Protein AF-M5DYN2-F1 (afdb_monomer)

Solvent-accessible surface area (backbone atoms only — not comparable to full-atom values): 17674 Å² total; per-residue (Å²): 133,89,78,70,95,69,65,71,37,70,34,70,38,100,64,75,54,62,40,84,68,48,77,51,70,74,43,76,45,66,40,45,36,45,51,97,93,40,83,45,79,26,57,28,39,35,32,42,32,26,38,40,56,31,62,42,50,43,80,64,63,70,53,49,51,52,52,54,49,48,51,51,45,46,46,70,68,71,65,68,34,43,58,32,58,46,22,36,54,52,6,47,48,47,13,64,68,65,72,33,68,34,9,36,19,40,38,42,29,57,37,78,43,84,42,67,37,89,65,75,63,46,77,43,61,41,80,30,34,38,33,14,33,11,28,18,29,89,69,43,71,34,42,27,41,29,32,38,46,59,24,30,34,18,39,47,67,53,20,48,55,47,43,54,54,49,50,60,54,40,46,75,74,68,50,51,70,73,57,50,54,60,50,52,74,76,45,66,53,66,51,66,58,29,54,27,43,34,35,44,36,41,25,59,97,65,92,75,59,65,69,59,51,48,50,38,49,30,70,23,36,18,19,62,67,74,80,71,74,54,75,66,25,48,52,50,40,55,50,44,14,47,72,36,46,32,50,54,57,50,26,39,52,37,36,51,55,47,44,56,65,75,45,69,84,63,50,50,82,22,35,41,36,34,37,25,39,35,52,42,78,91,52,99,55,72,47,77,32,73,50,58,20,30,44,37,61,53,53,50,51,53,54,48,62,75,73,42,81,79,53,98,80,72,70,82,74,82,83,46,51,43,75,66,57,62,39,26,67,65,48,67,135

Secondary structure (DSSP, 8-state):
----S--GGGSPPSS---EEEEEEEEEEEEEEEEETTEEEEEEEEEEEEEEE-TT-S---HHHHHHHHHHHHHHHHTT--B-HHHHHHHHHHHHHHHHT-S-EEEEEEEEEEEEEE-TTT--EEEEEEEEEEEEEE-SS-EEEEEEEEEEEEEE-HHHHHHHHHHHHHHHHHTT--HHHHHHHHTTSPPP--EEEEEEEEEEE-SS---HHHHHHHHHHHSSEE--SS--HHHHHHHHHHHHHS---HHHHHHHHHHHHHHHTTT--TTSEEEEEEEEE-TTSSSEEEEEEEEEHHHHHHHHHHHHHS---TT----TTPPPHHHHHHTTS--

Foldseek 3Di:
DDPDPDDLQQAQDPFQDKDQWDFDWFDWDWAWAQAPNDTDTWTKTKTKTFIGGSRTNHFDHVLNVVLVVVRVVNRVVPPHYHPQVVQQVSFVSSCVSRVGQKMKMKMKTWDKDWDAQPFPRDIAIDTWIWIKIKMAGPLGIWIKTKIKDKAKAFAPVQQVVQLVVVVVVVVVVVDDPVNSCVVCVVDQGDTDMFMKMKMKMKIDPDDDHHVLRVVQLQVLHQHGDGPDDDPRSVVVRRRSSSVRHDDQVSSQVSSLVSCCVVPVVFDQLMWIKMKMWTPGPVDPDIDIDMDIAGNVVVVVVVVCVVVDPQDPPDDPPPPGQDPQNSRQVSHGD

Radius of gyration: 24.53 Å; Cα contacts (8 Å, |Δi|>4): 647; chains: 1; bounding box: 66×47×74 Å

InterPro domains:
  IPR003801 GTP cyclohydrolase FolE2/MptA [PF02649] (7-289)
  IPR003801 GTP cyclohydrolase FolE2/MptA [PTHR36445] (6-300)
  IPR022840 GTP cyclohydrolase MptA [MF_01527_A] (4-293)
  IPR022840 GTP cyclohydrolase MptA [TIGR00294] (7-303)

Mean predicted aligned error: 6.54 Å

pLDDT: mean 89.53, std 10.86, range [41.06, 98.75]

Structure (mmCIF, N/CA/C/O backbone):
data_AF-M5DYN2-F1
#
_entry.id   AF-M5DYN2-F1
#
loop_
_atom_site.group_PDB
_atom_site.id
_atom_site.type_symbol
_atom_site.label_atom_id
_atom_site.label_alt_id
_atom_site.label_comp_id
_atom_site.label_asym_id
_atom_site.label_entity_id
_atom_site.label_seq_id
_atom_site.pdbx_PDB_ins_code
_atom_site.Cartn_x
_atom_site.Cartn_y
_atom_site.Cartn_z
_atom_site.occupancy
_atom_site.B_iso_or_equiv
_atom_site.auth_seq_id
_atom_site.auth_comp_id
_atom_site.auth_asym_id
_atom_site.auth_atom_id
_atom_site.pdbx_PDB_model_num
ATOM 1 N N . MET A 1 1 ? 26.998 -20.842 -32.663 1.00 41.06 1 MET A N 1
ATOM 2 C CA . MET A 1 1 ? 26.706 -19.395 -32.644 1.00 41.06 1 MET A CA 1
ATOM 3 C C . MET A 1 1 ? 25.696 -19.176 -33.755 1.00 41.06 1 MET A C 1
ATOM 5 O O . MET A 1 1 ? 26.086 -19.018 -34.903 1.00 41.06 1 MET A O 1
ATOM 9 N N . ASP A 1 2 ? 24.411 -19.318 -33.434 1.00 47.28 2 ASP A N 1
ATOM 10 C CA . ASP A 1 2 ? 23.331 -19.278 -34.426 1.00 47.28 2 ASP A CA 1
ATOM 11 C C . ASP A 1 2 ? 22.931 -17.824 -34.683 1.00 47.28 2 ASP A C 1
ATOM 13 O O . ASP A 1 2 ? 22.004 -17.289 -34.079 1.00 47.28 2 ASP A O 1
ATOM 17 N N . GLN A 1 3 ? 23.671 -17.146 -35.561 1.00 51.66 3 GLN A N 1
ATOM 18 C CA . GLN A 1 3 ? 23.216 -15.876 -36.121 1.00 51.66 3 GLN A CA 1
ATOM 19 C C . GLN A 1 3 ? 22.202 -16.169 -37.227 1.00 51.66 3 GLN A C 1
ATOM 21 O O . GLN A 1 3 ? 22.548 -16.429 -38.381 1.00 51.66 3 GLN A O 1
ATOM 26 N N . PHE A 1 4 ? 20.924 -16.143 -36.862 1.00 63.62 4 PHE A N 1
ATOM 27 C CA . PHE A 1 4 ? 19.839 -16.191 -37.830 1.00 63.62 4 PHE A CA 1
ATOM 28 C C . PHE A 1 4 ? 19.872 -14.927 -38.703 1.00 63.62 4 PHE A C 1
ATOM 30 O O . PHE A 1 4 ? 19.936 -13.810 -38.199 1.00 63.62 4 PHE A O 1
ATOM 37 N N . LYS A 1 5 ? 19.813 -15.098 -40.030 1.00 68.25 5 LYS A N 1
ATOM 38 C CA . LYS A 1 5 ? 19.910 -13.998 -41.014 1.00 68.25 5 LYS A CA 1
ATOM 39 C C . LYS A 1 5 ? 18.734 -13.011 -40.984 1.00 68.25 5 LYS A C 1
ATOM 41 O O . LYS A 1 5 ? 18.820 -11.960 -41.611 1.00 68.25 5 LYS A O 1
ATOM 46 N N . ARG A 1 6 ? 17.625 -13.361 -40.327 1.00 77.56 6 ARG A N 1
ATOM 47 C CA . ARG A 1 6 ? 16.362 -12.618 -40.371 1.00 77.56 6 ARG A CA 1
ATOM 48 C C . ARG A 1 6 ? 15.895 -12.285 -38.959 1.00 77.56 6 ARG A C 1
ATOM 50 O O . ARG A 1 6 ? 15.571 -13.186 -38.192 1.00 77.56 6 ARG A O 1
ATOM 57 N N . ASP A 1 7 ? 15.823 -10.994 -38.656 1.00 78.56 7 ASP A N 1
ATOM 58 C CA . ASP A 1 7 ? 15.277 -10.474 -37.403 1.00 78.56 7 ASP A CA 1
ATOM 59 C C . ASP A 1 7 ? 13.829 -10.029 -37.635 1.00 78.56 7 ASP A C 1
ATOM 61 O O . ASP A 1 7 ? 13.559 -8.891 -38.015 1.00 78.56 7 ASP A O 1
ATOM 65 N N . VAL A 1 8 ? 12.893 -10.962 -37.442 1.00 82.31 8 VAL A N 1
ATOM 66 C CA . VAL A 1 8 ? 11.452 -10.735 -37.667 1.00 82.31 8 VAL A CA 1
ATOM 67 C C . VAL A 1 8 ? 10.913 -9.595 -36.795 1.00 82.31 8 VAL A C 1
ATOM 69 O O . VAL A 1 8 ? 9.908 -8.981 -37.137 1.00 82.31 8 VAL A O 1
ATOM 72 N N . GLN A 1 9 ? 11.576 -9.286 -35.680 1.00 80.75 9 GLN A N 1
ATOM 73 C CA . GLN A 1 9 ? 11.133 -8.268 -34.728 1.00 80.75 9 GLN A CA 1
ATOM 74 C C . GLN A 1 9 ? 11.388 -6.844 -35.248 1.00 80.75 9 GLN A C 1
ATOM 76 O O . GLN A 1 9 ? 10.653 -5.925 -34.894 1.00 80.75 9 GLN A O 1
ATOM 81 N N . LYS A 1 10 ? 12.374 -6.680 -36.142 1.00 78.31 10 LYS A N 1
ATOM 82 C CA . LYS A 1 10 ? 12.691 -5.411 -36.824 1.00 78.31 10 LYS A CA 1
ATOM 83 C C . LYS A 1 10 ? 11.924 -5.188 -38.121 1.00 78.31 10 LYS A C 1
ATOM 85 O O . LYS A 1 10 ? 12.101 -4.152 -38.751 1.00 78.31 10 LYS A O 1
ATOM 90 N N . GLU A 1 11 ? 11.142 -6.164 -38.563 1.00 84.00 11 GLU A N 1
ATOM 91 C CA . GLU A 1 11 ? 10.298 -5.975 -39.739 1.00 84.00 11 GLU A CA 1
ATOM 92 C C . GLU A 1 11 ? 9.181 -4.980 -39.443 1.00 84.00 11 GLU A C 1
ATOM 94 O O . GLU A 1 11 ? 8.804 -4.783 -38.288 1.00 84.00 11 GLU A O 1
ATOM 99 N N . GLU A 1 12 ? 8.602 -4.419 -40.500 1.00 81.56 12 GLU A N 1
ATOM 100 C CA . GLU A 1 12 ? 7.403 -3.607 -40.362 1.00 81.56 12 GLU A CA 1
ATOM 101 C C . GLU A 1 12 ? 6.186 -4.487 -40.024 1.00 81.56 12 GLU A C 1
ATOM 103 O O . GLU A 1 12 ? 5.998 -5.574 -40.600 1.00 81.56 12 GLU A O 1
ATOM 108 N N . PRO A 1 13 ? 5.338 -4.057 -39.075 1.00 87.81 13 PRO A N 1
ATOM 109 C CA . PRO A 1 13 ? 4.086 -4.735 -38.790 1.00 87.81 13 PRO A CA 1
ATOM 110 C C . PRO A 1 13 ? 3.077 -4.524 -39.926 1.00 87.81 13 PRO A C 1
ATOM 112 O O . PRO A 1 13 ? 3.125 -3.551 -40.672 1.00 87.81 13 PRO A O 1
ATOM 115 N N . ARG A 1 14 ? 2.086 -5.420 -40.023 1.00 87.88 14 ARG A N 1
ATOM 116 C CA . ARG A 1 14 ? 0.974 -5.274 -40.983 1.00 87.88 14 ARG A CA 1
ATOM 117 C C . ARG A 1 14 ? 0.160 -3.992 -40.745 1.00 87.88 14 ARG A C 1
ATOM 119 O O . ARG A 1 14 ? -0.419 -3.457 -41.684 1.00 87.88 14 ARG A O 1
ATOM 126 N N . LEU A 1 15 ? 0.083 -3.552 -39.491 1.00 87.62 15 LEU A N 1
ATOM 127 C CA . LEU A 1 15 ? -0.540 -2.304 -39.069 1.00 87.62 15 LEU A CA 1
ATOM 128 C C . LEU A 1 15 ? 0.507 -1.498 -38.301 1.00 87.62 15 LEU A C 1
ATOM 130 O O . LEU A 1 15 ? 0.991 -1.957 -37.270 1.00 87.62 15 LEU A O 1
ATOM 134 N N . VAL A 1 16 ? 0.843 -0.319 -38.816 1.00 90.31 16 VAL A N 1
ATOM 135 C CA . VAL A 1 16 ? 1.853 0.580 -38.247 1.00 90.31 16 VAL A CA 1
ATOM 136 C C . VAL A 1 16 ? 1.213 1.371 -37.108 1.00 90.31 16 VAL A C 1
ATOM 138 O O . VAL A 1 16 ? 0.564 2.390 -37.331 1.00 90.31 16 VAL A O 1
ATOM 141 N N . VAL A 1 17 ? 1.346 0.859 -35.886 1.00 89.81 17 VAL A N 1
ATOM 142 C CA . VAL A 1 17 ? 0.834 1.479 -34.658 1.00 89.81 17 VAL A CA 1
ATOM 143 C C . VAL A 1 17 ? 1.811 1.222 -33.514 1.00 89.81 17 VAL A C 1
ATOM 145 O O . VAL A 1 17 ? 2.327 0.114 -33.378 1.00 89.81 17 VAL A O 1
ATOM 148 N N . GLY A 1 18 ? 2.098 2.253 -32.721 1.00 89.88 18 GLY A N 1
ATOM 149 C CA . GLY A 1 18 ? 2.971 2.132 -31.554 1.00 89.88 18 GLY A CA 1
ATOM 150 C C . GLY A 1 18 ? 2.264 1.439 -30.390 1.00 89.88 18 GLY A C 1
ATOM 151 O O . GLY A 1 18 ? 1.035 1.442 -30.313 1.00 89.88 18 GLY A O 1
ATOM 152 N N . LEU A 1 19 ? 3.035 0.851 -29.476 1.00 91.69 19 LEU A N 1
ATOM 153 C CA . LEU A 1 19 ? 2.505 0.213 -28.269 1.00 91.69 19 LEU A CA 1
ATOM 154 C C . LEU A 1 19 ? 3.112 0.845 -27.017 1.00 91.69 19 LEU A C 1
ATOM 156 O O . LEU A 1 19 ? 4.328 0.852 -26.852 1.00 91.69 19 LEU A O 1
ATOM 160 N N . ASN A 1 20 ? 2.256 1.284 -26.092 1.00 90.44 20 ASN A N 1
ATOM 161 C CA . ASN A 1 20 ? 2.683 1.962 -24.859 1.00 90.44 20 ASN A CA 1
ATOM 162 C C . ASN A 1 20 ? 3.472 1.042 -23.908 1.00 90.44 20 ASN A C 1
ATOM 164 O O . ASN A 1 20 ? 4.296 1.505 -23.120 1.00 90.44 20 ASN A O 1
ATOM 168 N N . ARG A 1 21 ? 3.184 -0.270 -23.925 1.00 92.69 21 ARG A N 1
ATOM 169 C CA . ARG A 1 21 ? 3.845 -1.275 -23.078 1.00 92.69 21 ARG A CA 1
ATOM 170 C C . ARG A 1 21 ? 3.962 -2.615 -23.802 1.00 92.69 21 ARG A C 1
ATOM 172 O O . ARG A 1 21 ? 2.955 -3.263 -24.083 1.00 92.69 21 ARG A O 1
ATOM 179 N N . VAL A 1 22 ? 5.192 -3.075 -23.999 1.00 93.56 22 VAL A N 1
ATOM 180 C CA . VAL A 1 22 ? 5.549 -4.434 -24.427 1.00 93.56 22 VAL A CA 1
ATOM 181 C C . VAL A 1 22 ? 6.658 -4.947 -23.519 1.00 93.56 22 VAL A C 1
ATOM 183 O O . VAL A 1 22 ? 7.590 -4.216 -23.198 1.00 93.56 22 VAL A O 1
ATOM 186 N N . GLY A 1 23 ? 6.578 -6.203 -23.087 1.00 92.88 23 GLY A N 1
ATOM 187 C CA . GLY A 1 23 ? 7.645 -6.796 -22.291 1.00 92.88 23 GLY A CA 1
ATOM 188 C C . GLY A 1 23 ? 7.236 -8.070 -21.576 1.00 92.88 23 GLY A C 1
ATOM 189 O O . GLY A 1 23 ? 6.432 -8.853 -22.079 1.00 92.88 23 GLY A O 1
ATOM 190 N N . VAL A 1 24 ? 7.820 -8.274 -20.402 1.00 93.81 24 VAL A N 1
ATOM 191 C CA . VAL A 1 24 ? 7.781 -9.522 -19.638 1.00 93.81 24 VAL A CA 1
ATOM 192 C C . VAL A 1 24 ? 7.182 -9.273 -18.257 1.00 93.81 24 VAL A C 1
ATOM 194 O O . VAL A 1 24 ? 7.474 -8.270 -17.607 1.00 93.81 24 VAL A O 1
ATOM 197 N N . LYS A 1 25 ? 6.322 -10.191 -17.815 1.00 94.62 25 LYS A N 1
ATOM 198 C CA . LYS A 1 25 ? 5.631 -10.137 -16.520 1.00 94.62 25 LYS A CA 1
ATOM 199 C C . LYS A 1 25 ? 5.962 -11.356 -15.674 1.00 94.62 25 LYS A C 1
ATOM 201 O O . LYS A 1 25 ? 6.246 -12.422 -16.217 1.00 94.62 25 LYS A O 1
ATOM 206 N N . ASN A 1 26 ? 5.829 -11.211 -14.358 1.00 94.00 26 ASN A N 1
ATOM 207 C CA . ASN A 1 26 ? 5.959 -12.285 -13.374 1.00 94.00 26 ASN A CA 1
ATOM 208 C C . ASN A 1 26 ? 7.326 -12.996 -13.427 1.00 94.00 26 ASN A C 1
ATOM 210 O O . ASN A 1 26 ? 7.418 -14.218 -13.293 1.00 94.00 26 ASN A O 1
ATOM 214 N N . ILE A 1 27 ? 8.409 -12.236 -13.613 1.00 93.31 27 ILE A N 1
ATOM 215 C CA . ILE A 1 27 ? 9.767 -12.769 -13.486 1.00 93.31 27 ILE A CA 1
ATOM 216 C C . ILE A 1 27 ? 10.037 -13.015 -12.002 1.00 93.31 27 ILE A C 1
ATOM 218 O O . ILE A 1 27 ? 10.121 -12.076 -11.215 1.00 93.31 27 ILE A O 1
ATOM 222 N N . GLN A 1 28 ? 10.183 -14.279 -11.616 1.00 92.88 28 GLN A N 1
ATOM 223 C CA . GLN A 1 28 ? 10.430 -14.665 -10.228 1.00 92.88 28 GLN A CA 1
ATOM 224 C C . GLN A 1 28 ? 11.928 -14.802 -9.971 1.00 92.88 28 GLN A C 1
ATOM 226 O O . GLN A 1 28 ? 12.590 -15.657 -10.570 1.00 92.88 28 GLN A O 1
ATOM 231 N N . LYS A 1 29 ? 12.472 -13.961 -9.087 1.00 89.81 29 LYS A N 1
ATOM 232 C CA . LYS A 1 29 ? 13.897 -13.963 -8.727 1.00 89.81 29 LYS A CA 1
ATOM 233 C C . LYS A 1 29 ? 14.107 -13.611 -7.262 1.00 89.81 29 LYS A C 1
ATOM 235 O O . LYS A 1 29 ? 13.304 -12.915 -6.642 1.00 89.81 29 LYS A O 1
ATOM 240 N N . ILE A 1 30 ? 15.223 -14.090 -6.724 1.00 89.69 30 ILE A N 1
ATOM 241 C CA . ILE A 1 30 ? 15.757 -13.575 -5.469 1.00 89.69 30 ILE A CA 1
ATOM 242 C C . ILE A 1 30 ? 16.515 -12.292 -5.786 1.00 89.69 30 ILE A C 1
ATOM 244 O O . ILE A 1 30 ? 17.306 -12.280 -6.725 1.00 89.69 30 ILE A O 1
ATOM 248 N N . ILE A 1 31 ? 16.278 -11.248 -5.001 1.00 87.56 31 ILE A N 1
ATOM 249 C CA . ILE A 1 31 ? 17.002 -9.979 -5.088 1.00 87.56 31 ILE A CA 1
ATOM 250 C C . ILE A 1 31 ? 17.643 -9.651 -3.746 1.00 87.56 31 ILE A C 1
ATOM 252 O O . ILE A 1 31 ? 17.137 -10.033 -2.688 1.00 87.56 31 ILE A O 1
ATOM 256 N N . ARG A 1 32 ? 18.769 -8.941 -3.788 1.00 85.88 32 ARG A N 1
ATOM 257 C CA . ARG A 1 32 ? 19.482 -8.471 -2.600 1.00 85.88 32 ARG A CA 1
ATOM 258 C C . ARG A 1 32 ? 19.150 -6.999 -2.369 1.00 85.88 32 ARG A C 1
ATOM 260 O O . ARG A 1 32 ? 19.600 -6.152 -3.132 1.00 85.88 32 ARG A O 1
ATOM 267 N N . ILE A 1 33 ? 18.388 -6.698 -1.319 1.00 81.88 33 ILE A N 1
ATOM 268 C CA . ILE A 1 33 ? 17.997 -5.320 -0.974 1.00 81.88 33 ILE A CA 1
ATOM 269 C C . ILE A 1 33 ? 18.651 -4.910 0.348 1.00 81.88 33 ILE A C 1
ATOM 271 O O . ILE A 1 33 ? 18.739 -5.703 1.293 1.00 81.88 33 ILE A O 1
ATOM 275 N N . LYS A 1 34 ? 19.092 -3.649 0.424 1.00 80.38 34 LYS A N 1
ATOM 276 C CA . LYS A 1 34 ? 19.580 -3.033 1.663 1.00 80.38 34 LYS A CA 1
ATOM 277 C C . LYS A 1 34 ? 18.390 -2.681 2.548 1.00 80.38 34 LYS A C 1
ATOM 279 O O . LYS A 1 34 ? 17.576 -1.848 2.166 1.00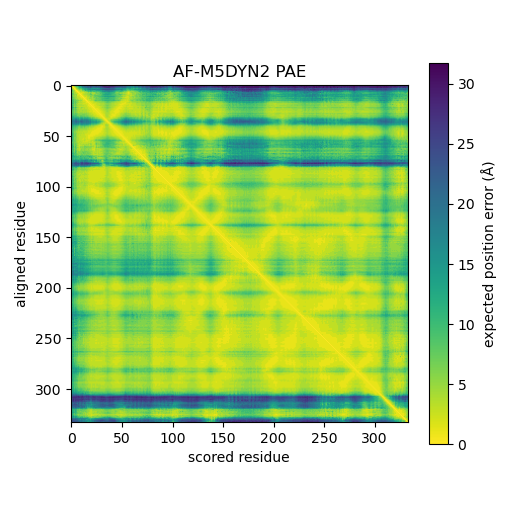 80.38 34 LYS A O 1
ATOM 284 N N . ASN A 1 35 ? 18.322 -3.249 3.750 1.00 70.75 35 ASN A N 1
ATOM 285 C CA . ASN A 1 35 ? 17.355 -2.846 4.767 1.00 70.75 35 ASN A CA 1
ATOM 286 C C . ASN A 1 35 ? 18.055 -2.486 6.086 1.00 70.75 35 ASN A C 1
ATOM 288 O O . ASN A 1 35 ? 18.753 -3.323 6.650 1.00 70.75 35 ASN A O 1
ATOM 292 N N . ASN A 1 36 ? 17.885 -1.258 6.591 1.00 67.56 36 ASN A N 1
ATOM 293 C CA . ASN A 1 36 ? 18.522 -0.771 7.831 1.00 67.56 36 ASN A CA 1
ATOM 294 C C . ASN A 1 36 ? 20.019 -1.124 7.951 1.00 67.56 36 ASN A C 1
ATOM 296 O O . ASN A 1 36 ? 20.479 -1.609 8.983 1.00 67.56 36 ASN A O 1
ATOM 300 N N . ASN A 1 37 ? 20.784 -0.900 6.877 1.00 65.50 37 ASN A N 1
ATOM 301 C CA . ASN A 1 37 ? 22.213 -1.240 6.771 1.00 65.50 37 ASN A CA 1
ATOM 302 C C . ASN A 1 37 ? 22.558 -2.737 6.845 1.00 65.50 37 ASN A C 1
ATOM 304 O O . ASN A 1 37 ? 23.737 -3.078 6.868 1.00 65.50 37 ASN A O 1
ATOM 308 N N . LYS A 1 38 ? 21.562 -3.626 6.822 1.00 72.88 38 LYS A N 1
ATOM 309 C CA . LYS A 1 38 ? 21.738 -5.067 6.635 1.00 72.88 38 LYS A CA 1
ATOM 310 C C . LYS A 1 38 ? 21.380 -5.454 5.205 1.00 72.88 38 LYS A C 1
ATOM 312 O O . LYS A 1 38 ? 20.472 -4.888 4.598 1.00 72.88 38 LYS A O 1
ATOM 317 N N . GLU A 1 39 ? 22.101 -6.424 4.670 1.00 81.12 39 GLU A N 1
ATOM 318 C CA . GLU A 1 39 ? 21.831 -6.993 3.354 1.00 81.12 39 GLU A CA 1
ATOM 319 C C . GLU A 1 39 ? 20.997 -8.253 3.530 1.00 81.12 39 GLU A C 1
ATOM 321 O O . GLU A 1 39 ? 21.418 -9.169 4.235 1.00 81.12 39 GLU A O 1
ATOM 326 N N . ASN A 1 40 ? 19.834 -8.311 2.888 1.00 83.12 40 ASN A N 1
ATOM 327 C CA . ASN A 1 40 ? 18.971 -9.483 2.945 1.00 83.12 40 ASN A CA 1
ATOM 328 C C . ASN A 1 40 ? 18.551 -9.902 1.537 1.00 83.12 40 ASN A C 1
ATOM 330 O O . ASN A 1 40 ? 18.441 -9.080 0.624 1.00 83.12 40 ASN A O 1
ATOM 334 N N . LEU A 1 41 ? 18.331 -11.205 1.381 1.00 88.12 41 LEU A N 1
ATOM 335 C CA . LEU A 1 41 ? 17.802 -11.803 0.165 1.00 88.12 41 LEU A CA 1
ATOM 336 C C . LEU A 1 41 ? 16.285 -11.910 0.287 1.00 88.12 41 LEU A C 1
ATOM 338 O O . LEU A 1 41 ? 15.779 -12.454 1.269 1.00 88.12 41 LEU A O 1
ATOM 342 N N . PHE A 1 42 ? 15.571 -11.422 -0.720 1.00 89.06 42 PHE A N 1
ATOM 343 C CA . PHE A 1 42 ? 14.115 -11.433 -0.750 1.00 89.06 42 PHE A CA 1
ATOM 344 C C . PHE A 1 42 ? 13.606 -12.116 -2.008 1.00 89.06 42 PHE A C 1
ATOM 346 O O . PHE A 1 42 ? 14.120 -11.896 -3.105 1.00 89.06 42 PHE A O 1
ATOM 353 N N . TYR A 1 43 ? 12.561 -12.925 -1.846 1.00 92.19 43 TYR A N 1
ATOM 354 C CA . TYR A 1 43 ? 11.793 -13.433 -2.973 1.00 92.19 43 TYR A CA 1
ATOM 355 C C . TYR A 1 43 ? 10.994 -12.292 -3.601 1.00 92.19 43 TYR A C 1
ATOM 357 O O . TYR A 1 43 ? 10.281 -11.577 -2.889 1.00 92.19 43 TYR A O 1
ATOM 365 N N . SER A 1 44 ? 11.113 -12.136 -4.920 1.00 94.38 44 SER A N 1
ATOM 366 C CA . SER A 1 44 ? 10.489 -11.045 -5.659 1.00 94.38 44 SER A CA 1
ATOM 367 C C . SER A 1 44 ? 9.855 -11.483 -6.974 1.00 94.38 44 SER A C 1
ATOM 369 O O . SER A 1 44 ? 10.283 -12.458 -7.599 1.00 94.38 44 SER A O 1
ATOM 371 N N . THR A 1 45 ? 8.847 -10.721 -7.390 1.00 96.31 45 THR A N 1
ATOM 372 C CA . THR A 1 45 ? 8.291 -10.720 -8.740 1.00 96.31 45 THR A CA 1
ATOM 373 C C . THR A 1 45 ? 8.629 -9.400 -9.421 1.00 96.31 45 THR A C 1
ATOM 375 O O . THR A 1 45 ? 8.522 -8.330 -8.815 1.00 96.31 45 THR A O 1
ATOM 378 N N . ILE A 1 46 ? 9.068 -9.482 -10.675 1.00 95.44 46 ILE A N 1
ATOM 379 C CA . ILE A 1 46 ? 9.514 -8.338 -11.467 1.00 95.44 46 ILE A CA 1
ATOM 380 C C . ILE A 1 46 ? 8.751 -8.319 -12.793 1.00 95.44 46 ILE A C 1
ATOM 382 O O . ILE A 1 46 ? 8.681 -9.332 -13.491 1.00 95.44 46 ILE A O 1
ATOM 386 N N . ASP A 1 47 ? 8.217 -7.154 -13.141 1.00 96.50 47 ASP A N 1
ATOM 387 C CA . ASP A 1 47 ? 7.666 -6.853 -14.458 1.00 96.50 47 ASP A CA 1
ATOM 388 C C . ASP A 1 47 ? 8.531 -5.783 -15.131 1.00 96.50 47 ASP A C 1
ATOM 390 O O . ASP A 1 47 ? 8.941 -4.818 -14.481 1.00 96.50 47 ASP A O 1
ATOM 394 N N . ILE A 1 48 ? 8.792 -5.942 -16.429 1.00 95.44 48 ILE A N 1
ATOM 395 C CA . ILE A 1 48 ? 9.602 -5.018 -17.230 1.00 95.44 48 ILE A CA 1
ATOM 396 C C . ILE A 1 48 ? 8.858 -4.734 -18.530 1.00 95.44 48 ILE A C 1
ATOM 398 O O . ILE A 1 48 ? 8.523 -5.662 -19.268 1.00 95.44 48 ILE A O 1
ATOM 402 N N . PHE A 1 49 ? 8.641 -3.458 -18.829 1.00 95.62 49 PHE A N 1
ATOM 403 C CA . PHE A 1 49 ? 7.993 -2.988 -20.050 1.00 95.62 49 PHE A CA 1
ATOM 404 C C . PHE A 1 49 ? 8.835 -1.921 -20.730 1.00 95.62 49 PHE A C 1
ATOM 406 O O . PHE A 1 49 ? 9.515 -1.146 -20.064 1.00 95.62 49 PHE A O 1
ATOM 413 N N . VAL A 1 50 ? 8.725 -1.848 -22.049 1.00 94.75 50 VAL A N 1
ATOM 414 C CA . VAL A 1 50 ? 9.203 -0.734 -22.869 1.00 94.75 50 VAL A CA 1
ATOM 415 C C . VAL A 1 50 ? 8.108 -0.293 -23.833 1.00 94.75 50 VAL A C 1
ATOM 417 O O . VAL A 1 50 ? 7.164 -1.053 -24.074 1.00 94.75 50 VAL A O 1
ATOM 420 N N . ASP A 1 51 ? 8.211 0.917 -24.364 1.00 92.75 51 ASP A N 1
ATOM 421 C CA . ASP A 1 51 ? 7.418 1.324 -25.520 1.00 92.75 51 ASP A CA 1
ATOM 422 C C . ASP A 1 51 ? 7.937 0.654 -26.805 1.00 92.75 51 ASP A C 1
ATOM 424 O O . ASP A 1 51 ? 9.093 0.233 -26.899 1.00 92.75 51 ASP A O 1
ATOM 428 N N . LEU A 1 52 ? 7.052 0.501 -27.789 1.00 90.81 52 LEU A N 1
ATOM 429 C CA . LEU A 1 52 ? 7.388 -0.052 -29.098 1.00 90.81 52 LEU A CA 1
ATOM 430 C C . LEU A 1 52 ? 6.979 0.933 -30.188 1.00 90.81 52 LEU A C 1
ATOM 432 O O . LEU A 1 52 ? 5.808 1.313 -30.273 1.00 90.81 52 LEU A O 1
ATOM 436 N N . LEU A 1 53 ? 7.934 1.317 -31.035 1.00 88.62 53 LEU A N 1
ATOM 437 C CA . LEU A 1 53 ? 7.683 2.255 -32.122 1.00 88.62 53 LEU A CA 1
ATOM 438 C C . LEU A 1 53 ? 6.784 1.634 -33.205 1.00 88.62 53 LEU A C 1
ATOM 440 O O . LEU A 1 53 ? 6.875 0.429 -33.450 1.00 88.62 53 LEU A O 1
ATOM 444 N N . PRO A 1 54 ? 5.973 2.437 -33.925 1.00 87.62 54 PRO A N 1
ATOM 445 C CA . PRO A 1 54 ? 5.046 1.929 -34.939 1.00 87.62 54 PRO A CA 1
ATOM 446 C C . PRO A 1 54 ? 5.694 1.093 -36.051 1.00 87.62 54 PRO A C 1
ATOM 448 O O . PRO A 1 54 ? 5.039 0.239 -36.644 1.00 87.62 54 PRO A O 1
ATOM 451 N N . GLN A 1 55 ? 6.969 1.349 -36.354 1.00 85.00 55 GLN A N 1
ATOM 452 C CA . GLN A 1 55 ? 7.724 0.655 -37.399 1.00 85.00 55 GLN A CA 1
ATOM 453 C C . GLN A 1 55 ? 8.280 -0.698 -36.933 1.00 85.00 55 GLN A C 1
ATOM 455 O O . GLN A 1 55 ? 8.762 -1.472 -37.755 1.00 85.00 55 GLN A O 1
ATOM 460 N N . GLN A 1 56 ? 8.235 -0.998 -35.632 1.00 83.50 56 GLN A N 1
ATOM 461 C CA . GLN A 1 56 ? 8.755 -2.241 -35.073 1.00 83.50 56 GLN A CA 1
ATOM 462 C C . GLN A 1 56 ? 7.633 -3.264 -34.907 1.00 83.50 56 GLN A C 1
ATOM 464 O O . GLN A 1 56 ? 6.639 -3.029 -34.223 1.00 83.50 56 GLN A O 1
ATOM 469 N N . LYS A 1 57 ? 7.817 -4.454 -35.476 1.00 85.25 57 LYS A N 1
ATOM 470 C CA . LYS A 1 57 ? 6.873 -5.566 -35.316 1.00 85.25 57 LYS A CA 1
ATOM 471 C C . LYS A 1 57 ? 6.965 -6.257 -33.957 1.00 85.25 57 LYS A C 1
ATOM 473 O O . LYS A 1 57 ? 5.997 -6.891 -33.543 1.00 85.25 57 LYS A O 1
ATOM 478 N N . GLY A 1 58 ? 8.093 -6.157 -33.251 1.00 84.50 58 GLY A N 1
ATOM 479 C CA . GLY A 1 58 ? 8.214 -6.691 -31.896 1.00 84.50 58 GLY A CA 1
ATOM 480 C C . GLY A 1 58 ? 9.409 -6.157 -31.113 1.00 84.50 58 GLY A C 1
ATOM 481 O O . GLY A 1 58 ? 10.412 -5.738 -31.684 1.00 84.50 58 GLY A O 1
ATOM 482 N N . ALA A 1 59 ? 9.312 -6.217 -29.783 1.00 83.62 59 ALA A N 1
ATOM 483 C CA . ALA A 1 59 ? 10.436 -5.942 -28.892 1.00 83.62 59 ALA A CA 1
ATOM 484 C C . ALA A 1 59 ? 11.440 -7.105 -28.900 1.00 83.62 59 ALA A C 1
ATOM 486 O O . ALA A 1 59 ? 11.056 -8.264 -29.085 1.00 83.62 59 ALA A O 1
ATOM 487 N N . HIS A 1 60 ? 12.722 -6.828 -28.654 1.00 84.12 60 HIS A N 1
ATOM 488 C CA . HIS A 1 60 ? 13.742 -7.870 -28.696 1.00 84.12 60 HIS A CA 1
ATOM 489 C C . HIS A 1 60 ? 13.711 -8.757 -27.452 1.00 84.12 60 HIS A C 1
ATOM 491 O O . HIS A 1 60 ? 14.080 -8.322 -26.361 1.00 84.12 60 HIS A O 1
ATOM 497 N N . MET A 1 61 ? 13.310 -10.022 -27.611 1.00 82.38 61 MET A N 1
ATOM 498 C CA . MET A 1 61 ? 13.134 -10.930 -26.469 1.00 82.38 61 MET A CA 1
ATOM 499 C C . MET A 1 61 ? 14.466 -11.300 -25.818 1.00 82.38 61 MET A C 1
ATOM 501 O O . MET A 1 61 ? 14.596 -11.205 -24.603 1.00 82.38 61 MET A O 1
ATOM 505 N N . SER A 1 62 ? 15.494 -11.584 -26.619 1.00 81.50 62 SER A N 1
ATOM 506 C CA . SER A 1 62 ? 16.842 -11.861 -26.107 1.00 81.50 62 SER A CA 1
ATOM 507 C C . SER A 1 62 ? 17.413 -10.704 -25.282 1.00 81.50 62 SER A C 1
ATOM 509 O O . SER A 1 62 ? 18.129 -10.925 -24.312 1.00 81.50 62 SER A O 1
ATOM 511 N N . ARG A 1 63 ? 17.053 -9.455 -25.601 1.00 84.12 63 ARG A N 1
ATOM 512 C CA . ARG A 1 63 ? 17.497 -8.283 -24.831 1.00 84.12 63 ARG A CA 1
ATOM 513 C C . ARG A 1 63 ? 16.792 -8.172 -23.478 1.00 84.12 63 ARG A C 1
ATOM 515 O O . ARG A 1 63 ? 17.383 -7.671 -22.518 1.00 84.12 63 ARG A O 1
ATOM 522 N N . PHE A 1 64 ? 15.557 -8.669 -23.366 1.00 83.06 64 PHE A N 1
ATOM 523 C CA . PHE A 1 64 ? 14.925 -8.862 -22.060 1.00 83.06 64 PHE A CA 1
ATOM 524 C C . PHE A 1 64 ? 15.631 -9.962 -21.269 1.00 83.06 64 PHE A C 1
ATOM 526 O O . PHE A 1 64 ? 15.901 -9.750 -20.092 1.00 83.06 64 PHE A O 1
ATOM 533 N N . ASP A 1 65 ? 16.012 -11.076 -21.896 1.00 82.06 65 ASP A N 1
ATOM 534 C CA . ASP A 1 65 ? 16.760 -12.146 -21.218 1.00 82.06 65 ASP A CA 1
ATOM 535 C C . ASP A 1 65 ? 18.102 -11.655 -20.669 1.00 82.06 65 ASP A C 1
ATOM 537 O O . ASP A 1 65 ? 18.482 -11.977 -19.543 1.00 82.06 65 ASP A O 1
ATOM 541 N N . GLU A 1 66 ? 18.805 -10.808 -21.415 1.00 80.75 66 GLU A N 1
ATOM 542 C CA . GLU A 1 66 ? 20.019 -10.160 -20.926 1.00 80.75 66 GLU A CA 1
ATOM 543 C C . GLU A 1 66 ? 19.747 -9.221 -19.739 1.00 80.75 66 GLU A C 1
ATOM 545 O O . GLU A 1 66 ? 20.506 -9.196 -18.771 1.00 80.75 66 GLU A O 1
ATOM 550 N N . THR A 1 67 ? 18.647 -8.465 -19.795 1.00 79.00 67 THR A N 1
ATOM 551 C CA . THR A 1 67 ? 18.205 -7.584 -18.701 1.00 79.00 67 THR A CA 1
ATOM 552 C C . THR A 1 67 ? 17.916 -8.414 -17.448 1.00 79.00 67 THR A C 1
ATOM 554 O O . THR A 1 67 ? 18.340 -8.060 -16.352 1.00 79.00 67 THR A O 1
ATOM 557 N N . ILE A 1 68 ? 17.263 -9.565 -17.611 1.00 81.56 68 ILE A N 1
ATOM 558 C CA . ILE A 1 68 ? 16.981 -10.523 -16.540 1.00 81.56 68 ILE A CA 1
ATOM 559 C C . ILE A 1 68 ? 18.269 -11.167 -16.016 1.00 81.56 68 ILE A C 1
ATOM 561 O O . ILE A 1 68 ? 18.403 -11.383 -14.814 1.00 81.56 68 ILE A O 1
ATOM 565 N N . THR A 1 69 ? 19.227 -11.468 -16.889 1.00 82.12 69 THR A N 1
ATOM 566 C CA . THR A 1 69 ? 20.529 -12.021 -16.491 1.00 82.12 69 THR A CA 1
ATOM 567 C C . THR A 1 69 ? 21.278 -11.023 -15.613 1.00 82.12 69 THR A C 1
ATOM 569 O O . THR A 1 69 ? 21.769 -11.396 -14.552 1.00 82.12 69 THR A O 1
ATOM 572 N N . GLN A 1 70 ? 21.234 -9.733 -15.955 1.00 76.75 70 GLN A N 1
ATOM 573 C CA . GLN A 1 70 ? 21.813 -8.692 -15.111 1.00 76.75 70 GLN A CA 1
ATOM 574 C C . GLN A 1 70 ? 21.158 -8.624 -13.717 1.00 76.75 70 GLN A C 1
ATOM 576 O O . GLN A 1 70 ? 21.860 -8.393 -12.742 1.00 76.75 70 GLN A O 1
ATOM 581 N N . ILE A 1 71 ? 19.846 -8.865 -13.572 1.00 72.19 71 ILE A N 1
ATOM 582 C CA . ILE A 1 71 ? 19.188 -8.938 -12.241 1.00 72.19 71 ILE A CA 1
ATOM 583 C C . ILE A 1 71 ? 19.877 -9.983 -11.357 1.00 72.19 71 ILE A C 1
ATOM 585 O O . ILE A 1 71 ? 20.100 -9.761 -10.162 1.00 72.19 71 ILE A O 1
ATOM 589 N N . ILE A 1 72 ? 20.199 -11.135 -11.948 1.00 73.12 72 ILE A N 1
ATOM 590 C CA . ILE A 1 72 ? 20.898 -12.224 -11.266 1.00 73.12 72 ILE A CA 1
ATOM 591 C C . ILE A 1 72 ? 22.311 -11.765 -10.904 1.00 73.12 72 ILE A C 1
ATOM 593 O O . ILE A 1 72 ? 22.712 -11.904 -9.748 1.00 73.12 72 ILE A O 1
ATOM 597 N N . ASP A 1 73 ? 23.025 -11.162 -11.852 1.00 77.44 73 ASP A N 1
ATOM 598 C CA . ASP A 1 73 ? 24.385 -10.675 -11.635 1.00 77.44 73 ASP A CA 1
ATOM 599 C C . ASP A 1 73 ? 24.450 -9.625 -10.522 1.00 77.44 73 ASP A C 1
ATOM 601 O O . ASP A 1 73 ? 25.249 -9.786 -9.609 1.00 77.44 73 ASP A O 1
ATOM 605 N N . GLU A 1 74 ? 23.579 -8.614 -10.499 1.00 70.50 74 GLU A N 1
ATOM 606 C CA . GLU A 1 74 ? 23.539 -7.609 -9.421 1.00 70.50 74 GLU A CA 1
ATOM 607 C C . GLU A 1 74 ? 23.261 -8.240 -8.049 1.00 70.50 74 GLU A C 1
ATOM 609 O O . GLU A 1 74 ? 23.852 -7.858 -7.035 1.00 70.50 74 GLU A O 1
ATOM 614 N N . THR A 1 75 ? 22.402 -9.262 -8.008 1.00 65.00 75 THR A N 1
ATOM 615 C CA . THR A 1 75 ? 22.104 -10.006 -6.775 1.00 65.00 75 THR A CA 1
ATOM 616 C C . THR A 1 75 ? 23.346 -10.739 -6.242 1.00 65.00 75 THR A C 1
ATOM 618 O O . THR A 1 75 ? 23.521 -10.875 -5.020 1.00 65.00 75 THR A O 1
ATOM 621 N N . ILE A 1 76 ? 24.225 -11.183 -7.146 1.00 62.31 76 ILE A N 1
ATOM 622 C CA . ILE A 1 76 ? 25.470 -11.907 -6.855 1.00 62.31 76 ILE A CA 1
ATOM 623 C C . ILE A 1 76 ? 26.640 -10.940 -6.580 1.00 62.31 76 ILE A C 1
ATOM 625 O O . ILE A 1 76 ? 27.425 -11.178 -5.661 1.00 62.31 76 ILE A O 1
ATOM 629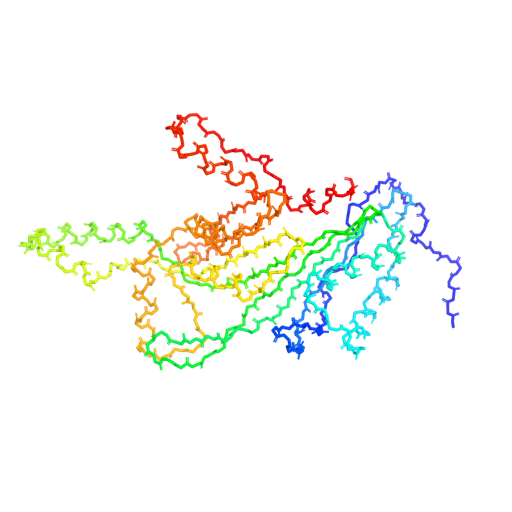 N N . GLN A 1 77 ? 26.744 -9.832 -7.319 1.00 58.81 77 GLN A N 1
ATOM 630 C CA . GLN A 1 77 ? 27.900 -8.922 -7.372 1.00 58.81 77 GLN A CA 1
ATOM 631 C C . GLN A 1 77 ? 27.986 -7.901 -6.214 1.00 58.81 77 GLN A C 1
ATOM 633 O O . GLN A 1 77 ? 28.828 -7.007 -6.235 1.00 58.81 77 GLN A O 1
ATOM 638 N N . LYS A 1 78 ? 27.190 -8.062 -5.145 1.00 58.88 78 LYS A N 1
ATOM 639 C CA . LYS A 1 78 ? 27.243 -7.280 -3.883 1.00 58.88 78 LYS A CA 1
ATOM 640 C C . LYS A 1 78 ? 26.937 -5.773 -3.990 1.00 58.88 78 LYS A C 1
ATOM 642 O O . LYS A 1 78 ? 27.135 -5.060 -3.005 1.00 58.88 78 LYS A O 1
ATOM 647 N N . LYS A 1 79 ? 26.424 -5.251 -5.111 1.00 60.94 79 LYS A N 1
ATOM 648 C CA . LYS A 1 79 ? 25.973 -3.849 -5.166 1.00 60.94 79 LYS A CA 1
ATOM 649 C C . LYS A 1 79 ? 24.596 -3.735 -4.512 1.00 60.94 79 LYS A C 1
ATOM 651 O O . LYS A 1 79 ? 23.571 -4.010 -5.124 1.00 60.94 79 LYS A O 1
ATOM 656 N N . VAL A 1 80 ? 24.573 -3.384 -3.228 1.00 69.25 80 VAL A N 1
ATOM 657 C CA . VAL A 1 80 ? 23.325 -3.398 -2.456 1.00 69.25 80 VAL A CA 1
ATOM 658 C C . VAL A 1 80 ? 22.601 -2.063 -2.568 1.00 69.25 80 VAL A C 1
ATOM 660 O O . VAL A 1 80 ? 23.029 -1.054 -2.007 1.00 69.25 80 VAL A O 1
ATOM 663 N N . MET A 1 81 ? 21.479 -2.092 -3.281 1.00 79.75 81 MET A N 1
ATOM 664 C CA . MET A 1 81 ? 20.571 -0.964 -3.473 1.00 79.75 81 MET A CA 1
ATOM 665 C C . MET A 1 81 ? 19.312 -1.131 -2.614 1.00 79.75 81 MET A C 1
ATOM 667 O O . MET A 1 81 ? 18.977 -2.231 -2.163 1.00 79.75 81 MET A O 1
ATOM 671 N N . VAL A 1 82 ? 18.621 -0.024 -2.361 1.00 88.75 82 VAL A N 1
ATOM 672 C CA . VAL A 1 82 ? 17.221 -0.047 -1.910 1.00 88.75 82 VAL A CA 1
ATOM 673 C C . VAL A 1 82 ? 16.310 -0.347 -3.110 1.00 88.75 82 VAL A C 1
ATOM 675 O O . VAL A 1 82 ? 16.754 -0.269 -4.258 1.00 88.75 82 VAL A O 1
ATOM 678 N N . ILE A 1 83 ? 15.069 -0.779 -2.871 1.00 91.31 83 ILE A N 1
ATOM 679 C CA . ILE A 1 83 ? 14.221 -1.356 -3.931 1.00 91.31 83 ILE A CA 1
ATOM 680 C C . ILE A 1 83 ? 13.900 -0.358 -5.050 1.00 91.31 83 ILE A C 1
ATOM 682 O O . ILE A 1 83 ? 13.819 -0.742 -6.214 1.00 91.31 83 ILE A O 1
ATOM 686 N N . GLU A 1 84 ? 13.736 0.913 -4.709 1.00 91.94 84 GLU A N 1
ATOM 687 C CA . GLU A 1 84 ? 13.373 1.976 -5.634 1.00 91.94 84 GLU A CA 1
ATOM 688 C C . GLU A 1 84 ? 14.549 2.393 -6.530 1.00 91.94 84 GLU A C 1
ATOM 690 O O . GLU A 1 84 ? 14.376 2.600 -7.734 1.00 91.94 84 GLU A O 1
ATOM 695 N N . ASP A 1 85 ? 15.772 2.366 -5.990 1.00 91.25 85 ASP A N 1
ATOM 696 C CA . ASP A 1 85 ? 17.000 2.535 -6.776 1.00 91.25 85 ASP A CA 1
ATOM 697 C C . ASP A 1 85 ? 17.226 1.333 -7.692 1.00 91.25 85 ASP A C 1
ATOM 699 O O . ASP A 1 85 ? 17.603 1.489 -8.853 1.00 91.25 85 ASP A O 1
ATOM 703 N N . PHE A 1 86 ? 16.951 0.125 -7.191 1.00 91.31 86 PHE A N 1
ATOM 704 C CA . PHE A 1 86 ? 17.057 -1.088 -7.991 1.00 91.31 86 PHE A CA 1
ATOM 705 C C . PHE A 1 86 ? 16.056 -1.080 -9.154 1.00 91.31 86 PHE A C 1
ATOM 707 O O . PHE A 1 86 ? 16.432 -1.366 -10.289 1.00 91.31 86 PHE A O 1
ATOM 714 N N . ALA A 1 87 ? 14.804 -0.683 -8.909 1.00 93.38 87 ALA A N 1
ATOM 715 C CA . ALA A 1 87 ? 13.807 -0.509 -9.963 1.00 93.38 87 ALA A CA 1
ATOM 716 C C . ALA A 1 87 ? 14.253 0.537 -11.001 1.00 93.38 87 ALA A C 1
ATOM 718 O O . ALA A 1 87 ? 14.144 0.284 -12.201 1.00 93.38 87 ALA A O 1
ATOM 719 N N . THR A 1 88 ? 14.806 1.669 -10.548 1.00 94.12 88 THR A N 1
ATOM 720 C CA . THR A 1 88 ? 15.324 2.739 -11.419 1.00 94.12 88 THR A CA 1
ATOM 721 C C . THR A 1 88 ? 16.450 2.234 -12.319 1.00 94.12 88 THR A C 1
ATOM 723 O O . THR A 1 88 ? 16.379 2.372 -13.540 1.00 94.12 88 THR A O 1
ATOM 726 N N . TYR A 1 89 ? 17.446 1.565 -11.735 1.00 92.00 89 TYR A N 1
ATOM 727 C CA . TYR A 1 89 ? 18.563 0.968 -12.466 1.00 92.00 89 TYR A CA 1
ATOM 728 C C . TYR A 1 89 ? 18.090 -0.017 -13.544 1.00 92.00 89 TYR A C 1
ATOM 730 O O . TYR A 1 89 ? 18.548 0.018 -14.690 1.00 92.00 89 TYR A O 1
ATOM 738 N N . MET A 1 90 ? 17.130 -0.875 -13.194 1.00 91.81 90 MET A N 1
ATOM 739 C CA . MET A 1 90 ? 16.564 -1.848 -14.122 1.00 91.81 90 MET A CA 1
ATOM 740 C C . MET A 1 90 ? 15.790 -1.185 -15.266 1.00 91.81 90 MET A C 1
ATOM 742 O O . MET A 1 90 ? 15.904 -1.636 -16.407 1.00 91.81 90 MET A O 1
ATOM 746 N N . ALA A 1 91 ? 15.045 -0.111 -14.989 1.00 93.94 91 ALA A N 1
ATOM 747 C CA . ALA A 1 91 ? 14.331 0.648 -16.013 1.00 93.94 91 ALA A CA 1
ATOM 748 C C . ALA A 1 91 ? 15.308 1.326 -16.987 1.00 93.94 91 ALA A C 1
ATOM 750 O O . ALA A 1 91 ? 15.170 1.178 -18.200 1.00 93.94 91 ALA A O 1
ATOM 751 N N . GLU A 1 92 ? 16.351 1.985 -16.480 1.00 93.44 92 GLU A N 1
ATOM 752 C CA . GLU A 1 92 ? 17.379 2.622 -17.313 1.00 93.44 92 GLU A CA 1
ATOM 753 C C . GLU A 1 92 ? 18.094 1.625 -18.224 1.00 93.44 92 GLU A C 1
ATOM 755 O O . GLU A 1 92 ? 18.342 1.899 -19.403 1.00 93.44 92 GLU A O 1
ATOM 760 N N . MET A 1 93 ? 18.422 0.450 -17.690 1.00 91.31 93 MET A N 1
ATOM 761 C CA . MET A 1 93 ? 19.048 -0.605 -18.471 1.00 91.31 93 MET A CA 1
ATOM 762 C C . MET A 1 93 ? 18.103 -1.161 -19.537 1.00 91.31 93 MET A C 1
ATOM 764 O O . MET A 1 93 ? 18.523 -1.311 -20.685 1.00 91.31 93 MET A O 1
ATOM 768 N N . ALA A 1 94 ? 16.849 -1.456 -19.182 1.00 92.31 94 ALA A N 1
ATOM 769 C CA . ALA A 1 94 ? 15.856 -1.956 -20.128 1.00 92.31 94 ALA A CA 1
ATOM 770 C C . ALA A 1 94 ? 15.659 -0.969 -21.287 1.00 92.31 94 ALA A C 1
ATOM 772 O O . ALA A 1 94 ? 15.705 -1.380 -22.447 1.00 92.31 94 ALA A O 1
ATOM 773 N N . ARG A 1 95 ? 15.558 0.334 -20.983 1.00 93.50 95 ARG A N 1
ATOM 774 C CA . ARG A 1 95 ? 15.462 1.408 -21.981 1.00 93.50 95 ARG A CA 1
ATOM 775 C C . ARG A 1 95 ? 16.646 1.391 -22.947 1.00 93.50 95 ARG A C 1
ATOM 777 O O . ARG A 1 95 ? 16.460 1.307 -24.160 1.00 93.50 95 ARG A O 1
ATOM 784 N N . LYS A 1 96 ? 17.870 1.413 -22.405 1.00 91.44 96 LYS A N 1
ATOM 785 C CA . LYS A 1 96 ? 19.116 1.446 -23.192 1.00 91.44 96 LYS A CA 1
ATOM 786 C C . LYS A 1 96 ? 19.291 0.195 -24.051 1.00 91.44 96 LYS A C 1
ATOM 788 O O . LYS A 1 96 ? 19.617 0.311 -25.228 1.00 91.44 96 LYS A O 1
ATOM 793 N N . ARG A 1 97 ? 19.059 -1.001 -23.498 1.00 89.75 97 ARG A N 1
ATOM 794 C CA . ARG A 1 97 ? 19.214 -2.263 -24.244 1.00 89.75 97 ARG A CA 1
ATOM 795 C C . ARG A 1 97 ? 18.158 -2.403 -25.335 1.00 89.75 97 ARG A C 1
ATOM 797 O O . ARG A 1 97 ? 18.474 -2.829 -26.446 1.00 89.75 97 ARG A O 1
ATOM 804 N N . GLN A 1 98 ? 16.911 -2.033 -25.052 1.00 87.50 98 GLN A N 1
ATOM 805 C CA . GLN A 1 98 ? 15.845 -2.111 -26.050 1.00 87.50 98 GLN A CA 1
ATOM 806 C C . GLN A 1 98 ? 15.897 -0.985 -27.086 1.00 87.50 98 GLN A C 1
ATOM 808 O O . GLN A 1 98 ? 15.270 -1.125 -28.132 1.00 87.50 98 GLN A O 1
ATOM 813 N N . ASN A 1 99 ? 16.701 0.061 -26.857 1.00 88.19 99 ASN A N 1
ATOM 814 C CA . ASN A 1 99 ? 16.681 1.292 -27.650 1.00 88.19 99 ASN A CA 1
ATOM 815 C C . ASN A 1 99 ? 15.256 1.865 -27.732 1.00 88.19 99 ASN A C 1
ATOM 817 O O . ASN A 1 99 ? 14.747 2.156 -28.812 1.00 88.19 99 ASN A O 1
ATOM 821 N N . ALA A 1 100 ? 14.618 1.926 -26.567 1.00 90.62 100 ALA A N 1
ATOM 822 C CA . ALA A 1 100 ? 13.254 2.389 -26.366 1.00 90.62 100 ALA A CA 1
ATOM 823 C C . ALA A 1 100 ? 13.266 3.827 -25.816 1.00 90.62 100 ALA A C 1
ATOM 825 O O . ALA A 1 100 ? 14.245 4.227 -25.171 1.00 90.62 100 ALA A O 1
ATOM 826 N N . HIS A 1 101 ? 12.202 4.603 -26.026 1.00 91.31 101 HIS A N 1
ATOM 827 C CA . HIS A 1 101 ? 12.117 5.950 -25.447 1.00 91.31 101 HIS A CA 1
ATOM 828 C C . HIS A 1 101 ? 11.718 5.900 -23.975 1.00 91.31 101 HIS A C 1
ATOM 830 O O . HIS A 1 101 ? 12.138 6.749 -23.187 1.00 91.31 101 HIS A O 1
ATOM 836 N N . ARG A 1 102 ? 10.973 4.864 -23.585 1.00 93.12 102 ARG A N 1
ATOM 837 C CA . ARG A 1 102 ? 10.405 4.679 -22.258 1.00 93.12 102 ARG A CA 1
ATOM 838 C C . ARG A 1 102 ? 10.582 3.237 -21.804 1.00 93.12 102 ARG A C 1
ATOM 840 O O . ARG A 1 102 ? 10.285 2.290 -22.526 1.00 93.12 102 ARG A O 1
ATOM 847 N N . ALA A 1 103 ? 11.003 3.060 -20.558 1.00 95.12 103 ALA A N 1
ATOM 848 C CA . ALA A 1 103 ? 10.962 1.770 -19.885 1.00 95.12 103 ALA A CA 1
ATOM 849 C C . ALA A 1 103 ? 10.324 1.894 -18.507 1.00 95.12 103 ALA A C 1
ATOM 851 O O . ALA A 1 103 ? 10.531 2.875 -17.798 1.00 95.12 103 ALA A O 1
ATOM 852 N N . GLU A 1 104 ? 9.576 0.872 -18.116 1.00 96.00 104 GLU A N 1
ATOM 853 C CA . GLU A 1 104 ? 8.909 0.777 -16.828 1.00 96.00 104 GLU A CA 1
ATOM 854 C C . GLU A 1 104 ? 9.262 -0.546 -16.157 1.00 96.00 104 GLU A C 1
ATOM 856 O O . GLU A 1 104 ? 9.144 -1.612 -16.761 1.00 96.00 104 GLU A O 1
ATOM 861 N N . VAL A 1 105 ? 9.640 -0.479 -14.884 1.00 96.31 105 VAL A N 1
ATOM 862 C CA . VAL A 1 105 ? 9.904 -1.655 -14.055 1.00 96.31 105 VAL A CA 1
ATOM 863 C C . VAL A 1 105 ? 9.026 -1.618 -12.817 1.00 96.31 105 VAL A C 1
ATOM 865 O O . VAL A 1 105 ? 8.884 -0.581 -12.167 1.00 96.31 105 VAL A O 1
ATOM 868 N N . ARG A 1 106 ? 8.441 -2.767 -12.478 1.00 97.50 106 ARG A N 1
ATOM 869 C CA . ARG A 1 106 ? 7.675 -2.976 -11.246 1.00 97.50 106 ARG A CA 1
ATOM 870 C C . ARG A 1 106 ? 8.272 -4.155 -10.500 1.00 97.50 106 ARG A C 1
ATOM 872 O O . ARG A 1 106 ? 8.455 -5.217 -11.080 1.00 97.50 106 ARG A O 1
ATOM 879 N N . ILE A 1 107 ? 8.557 -3.972 -9.221 1.00 96.12 107 ILE A N 1
ATOM 880 C CA . ILE A 1 107 ? 9.144 -4.980 -8.344 1.00 96.12 107 ILE A CA 1
ATOM 881 C C . ILE A 1 107 ? 8.237 -5.120 -7.132 1.00 96.12 107 ILE A C 1
ATOM 883 O O . ILE A 1 107 ? 7.914 -4.127 -6.483 1.00 96.12 107 ILE A O 1
ATOM 887 N N . LYS A 1 108 ? 7.850 -6.350 -6.800 1.00 97.44 108 LYS A N 1
ATOM 888 C CA . LYS A 1 108 ? 7.235 -6.693 -5.516 1.00 97.44 108 LYS A CA 1
ATOM 889 C C . LYS A 1 108 ? 8.120 -7.710 -4.816 1.00 97.44 108 LYS A C 1
ATOM 891 O O . LYS A 1 108 ? 8.446 -8.730 -5.413 1.00 97.44 108 LYS A O 1
ATOM 896 N N . ALA A 1 109 ? 8.492 -7.473 -3.565 1.00 95.50 109 ALA A N 1
ATOM 897 C CA . ALA A 1 109 ? 9.309 -8.400 -2.787 1.00 95.50 109 ALA A CA 1
ATOM 898 C C . ALA A 1 109 ? 8.691 -8.682 -1.417 1.00 95.50 109 ALA A C 1
ATOM 900 O O . ALA A 1 109 ? 8.086 -7.805 -0.804 1.00 95.50 109 ALA A O 1
ATOM 901 N N . LYS A 1 110 ? 8.834 -9.916 -0.924 1.00 94.62 110 LYS A N 1
ATOM 902 C CA . LYS A 1 110 ? 8.379 -10.281 0.425 1.00 94.62 110 LYS A CA 1
ATOM 903 C C . LYS A 1 110 ? 9.294 -9.651 1.465 1.00 94.62 110 LYS A C 1
ATOM 905 O O . LYS A 1 110 ? 10.496 -9.879 1.441 1.00 94.62 110 LYS A O 1
ATOM 910 N N . TYR A 1 111 ? 8.713 -8.863 2.361 1.00 92.69 111 TYR A N 1
ATOM 911 C CA . TYR A 1 111 ? 9.418 -7.990 3.285 1.00 92.69 111 TYR A CA 1
ATOM 912 C C . TYR A 1 111 ? 9.003 -8.286 4.735 1.00 92.69 111 TYR A C 1
ATOM 914 O O . TYR A 1 111 ? 7.910 -7.900 5.158 1.00 92.69 111 TYR A O 1
ATOM 922 N N . PRO A 1 112 ? 9.841 -9.008 5.497 1.00 92.00 112 PRO A N 1
ATOM 923 C CA . PRO A 1 112 ? 9.583 -9.312 6.891 1.00 92.00 112 PRO A CA 1
ATOM 924 C C . PRO A 1 112 ? 9.763 -8.071 7.765 1.00 92.00 112 PRO A C 1
ATOM 926 O O . PRO A 1 112 ? 10.811 -7.424 7.727 1.00 92.00 112 PRO A O 1
ATOM 929 N N . VAL A 1 113 ? 8.772 -7.796 8.607 1.00 90.44 113 VAL A N 1
ATOM 930 C CA . VAL A 1 113 ? 8.841 -6.782 9.664 1.00 90.44 113 VAL A CA 1
ATOM 931 C C . VAL A 1 113 ? 8.691 -7.478 11.014 1.00 90.44 113 VAL A C 1
ATOM 933 O O . VAL A 1 113 ? 7.863 -8.378 11.170 1.00 90.44 113 VAL A O 1
ATOM 936 N N . GLU A 1 114 ? 9.547 -7.114 11.969 1.00 90.62 114 GLU A N 1
ATOM 937 C CA . GLU A 1 114 ? 9.431 -7.584 13.350 1.00 90.62 114 GLU A CA 1
ATOM 938 C C . GLU A 1 114 ? 8.289 -6.856 14.055 1.00 90.62 114 GLU A C 1
ATOM 940 O O . GLU A 1 114 ? 8.233 -5.628 14.060 1.00 90.62 114 GLU A O 1
ATOM 945 N N . GLU A 1 115 ? 7.427 -7.630 14.700 1.00 91.31 115 GLU A N 1
ATOM 946 C CA . GLU A 1 115 ? 6.256 -7.155 15.419 1.00 91.31 115 GLU A CA 1
ATOM 947 C C . GLU A 1 115 ? 6.288 -7.608 16.878 1.00 91.31 115 GLU A C 1
ATOM 949 O O . GLU A 1 115 ? 6.871 -8.638 17.230 1.00 91.31 115 GLU A O 1
ATOM 954 N N . ILE A 1 116 ? 5.620 -6.839 17.736 1.00 92.06 116 ILE A N 1
ATOM 955 C CA . ILE A 1 116 ? 5.436 -7.165 19.152 1.00 92.06 116 ILE A CA 1
ATOM 956 C C . ILE A 1 116 ? 3.939 -7.321 19.417 1.00 92.06 116 ILE A C 1
ATOM 958 O O . ILE A 1 116 ? 3.136 -6.446 19.062 1.00 92.06 116 ILE A O 1
ATOM 962 N N . ALA A 1 117 ? 3.578 -8.455 20.020 1.00 92.25 117 ALA A N 1
ATOM 963 C CA . ALA A 1 117 ? 2.214 -8.746 20.435 1.00 92.25 117 ALA A CA 1
ATOM 964 C C . ALA A 1 117 ? 1.783 -7.803 21.576 1.00 92.25 117 ALA A C 1
ATOM 966 O O . ALA A 1 117 ? 2.562 -7.595 22.509 1.00 92.25 117 ALA A O 1
ATOM 967 N N . PRO A 1 118 ? 0.573 -7.220 21.516 1.00 91.00 118 PRO A N 1
ATOM 968 C CA . PRO A 1 118 ? 0.209 -6.073 22.347 1.00 91.00 118 PRO A CA 1
ATOM 969 C C . PRO A 1 118 ? 0.072 -6.384 23.843 1.00 91.00 118 PRO A C 1
ATOM 971 O O . PRO A 1 118 ? 0.272 -5.482 24.647 1.00 91.00 118 PRO A O 1
ATOM 974 N N . ALA A 1 119 ? -0.254 -7.623 24.231 1.00 92.44 119 ALA A N 1
ATOM 975 C CA . ALA A 1 119 ? -0.467 -7.982 25.636 1.00 92.44 119 ALA A CA 1
ATOM 976 C C . ALA A 1 119 ? 0.628 -8.907 26.182 1.00 92.44 119 ALA A C 1
ATOM 978 O O . ALA A 1 119 ? 1.059 -8.773 27.322 1.00 92.44 119 ALA A O 1
ATOM 979 N N . SER A 1 120 ? 1.078 -9.877 25.388 1.00 92.69 120 SER A N 1
ATOM 980 C CA . SER A 1 120 ? 2.074 -10.862 25.805 1.00 92.69 120 SER A CA 1
ATOM 981 C C . SER A 1 120 ? 3.516 -10.444 25.539 1.00 92.69 120 SER A C 1
ATOM 983 O O . SER A 1 120 ? 4.419 -11.182 25.939 1.00 92.69 120 SER A O 1
ATOM 985 N N . GLU A 1 121 ? 3.717 -9.328 24.827 1.00 92.56 121 GLU A N 1
ATOM 986 C CA . GLU A 1 121 ? 5.012 -8.759 24.420 1.00 92.56 121 GLU A CA 1
ATOM 987 C C . GLU A 1 121 ? 5.915 -9.730 23.644 1.00 92.56 121 GLU A C 1
ATOM 989 O O . GLU A 1 121 ? 7.114 -9.508 23.452 1.00 92.56 121 GLU A O 1
ATOM 994 N N . LYS A 1 122 ? 5.345 -10.835 23.155 1.00 92.44 122 LYS A N 1
ATOM 995 C CA . LYS A 1 122 ? 6.082 -11.793 22.345 1.00 92.44 122 LYS A CA 1
ATOM 996 C C . LYS A 1 122 ? 6.444 -11.168 21.008 1.00 92.44 122 LYS A C 1
ATOM 998 O O . LYS A 1 122 ? 5.594 -10.615 20.311 1.00 92.44 122 LYS A O 1
ATOM 1003 N N . LYS A 1 123 ? 7.710 -11.334 20.634 1.00 92.88 123 LYS A N 1
ATOM 1004 C CA . LYS A 1 123 ? 8.186 -11.012 19.293 1.00 92.88 123 LYS A CA 1
ATOM 1005 C C . LYS A 1 123 ? 7.613 -12.011 18.296 1.00 92.88 123 LYS A C 1
ATOM 1007 O O . LYS A 1 123 ? 7.680 -13.221 18.517 1.00 92.88 123 LYS A O 1
ATOM 1012 N N . THR A 1 124 ? 7.091 -11.492 17.201 1.00 92.25 124 THR A N 1
ATOM 1013 C CA . THR A 1 124 ? 6.680 -12.249 16.023 1.00 92.25 124 THR A CA 1
ATOM 1014 C C . THR A 1 124 ? 7.228 -11.557 14.782 1.00 92.25 124 THR A C 1
ATOM 1016 O O . THR A 1 124 ? 7.781 -10.460 14.848 1.00 92.25 124 THR A O 1
ATOM 1019 N N . GLN A 1 125 ? 7.106 -12.210 13.640 1.00 90.94 125 GLN A N 1
ATOM 1020 C CA . GLN A 1 125 ? 7.385 -11.611 12.347 1.00 90.94 125 GLN A CA 1
ATOM 1021 C C . GLN A 1 125 ? 6.085 -11.563 11.556 1.00 90.94 125 GLN A C 1
ATOM 1023 O O . GLN A 1 125 ? 5.244 -12.441 11.726 1.00 90.94 125 GLN A O 1
ATOM 1028 N N . LYS A 1 126 ? 5.936 -10.539 10.718 1.00 93.06 126 LYS A N 1
ATOM 1029 C CA . LYS A 1 126 ? 4.875 -10.446 9.720 1.00 93.06 126 LYS A CA 1
ATOM 1030 C C . LYS A 1 126 ? 5.496 -10.223 8.351 1.00 93.06 126 LYS A C 1
ATOM 1032 O O . LYS A 1 126 ? 6.361 -9.359 8.186 1.00 93.06 126 LYS A O 1
ATOM 1037 N N . ILE A 1 127 ? 5.063 -11.006 7.367 1.00 94.06 127 ILE A N 1
ATOM 1038 C CA . ILE A 1 127 ? 5.527 -10.863 5.986 1.00 94.06 127 ILE A CA 1
ATOM 1039 C C . ILE A 1 127 ? 4.617 -9.893 5.237 1.00 94.06 127 ILE A C 1
ATOM 1041 O O . ILE A 1 127 ? 3.487 -10.222 4.882 1.00 94.06 127 ILE A O 1
ATOM 1045 N N . ASN A 1 128 ? 5.148 -8.709 4.957 1.00 95.75 128 ASN A N 1
ATOM 1046 C CA . ASN A 1 128 ? 4.519 -7.700 4.114 1.00 95.75 128 ASN A CA 1
ATOM 1047 C C . ASN A 1 128 ? 5.060 -7.802 2.681 1.00 95.75 128 ASN A C 1
ATOM 1049 O O . ASN A 1 128 ? 5.948 -8.611 2.391 1.00 95.75 128 ASN A O 1
ATOM 1053 N N . THR A 1 129 ? 4.555 -6.978 1.770 1.00 97.44 129 THR A N 1
ATOM 1054 C CA . THR A 1 129 ? 5.146 -6.822 0.437 1.00 97.44 129 THR A CA 1
ATOM 1055 C C . THR A 1 129 ? 5.718 -5.412 0.321 1.00 97.44 129 THR A C 1
ATOM 1057 O O . THR A 1 129 ? 4.994 -4.442 0.507 1.00 97.44 129 THR A O 1
ATOM 1060 N N . ILE A 1 130 ? 7.006 -5.286 0.004 1.00 96.69 130 ILE A N 1
ATOM 1061 C CA . ILE A 1 130 ? 7.613 -4.014 -0.406 1.00 96.69 130 ILE A CA 1
ATOM 1062 C C . ILE A 1 130 ? 7.533 -3.896 -1.930 1.00 96.69 130 ILE A C 1
ATOM 1064 O O . ILE A 1 130 ? 7.677 -4.889 -2.649 1.00 96.69 130 ILE A O 1
ATOM 1068 N N . MET A 1 131 ? 7.278 -2.691 -2.421 1.00 97.50 131 MET A N 1
ATOM 1069 C CA . MET A 1 131 ? 7.031 -2.394 -3.823 1.00 97.50 131 MET A CA 1
ATOM 1070 C C . MET A 1 131 ? 7.990 -1.310 -4.307 1.00 97.50 131 MET A C 1
ATOM 1072 O O . MET A 1 131 ? 8.152 -0.283 -3.655 1.00 97.50 131 MET A O 1
ATOM 1076 N N . GLY A 1 132 ? 8.603 -1.533 -5.464 1.00 96.50 132 GLY A N 1
ATOM 1077 C CA . GLY A 1 132 ? 9.340 -0.519 -6.209 1.00 96.50 132 GLY A CA 1
ATOM 1078 C C . GLY A 1 132 ? 8.731 -0.375 -7.593 1.00 96.50 132 GLY A C 1
ATOM 1079 O O . GLY A 1 132 ? 8.466 -1.374 -8.261 1.00 96.50 132 GLY A O 1
ATOM 1080 N N . ARG A 1 133 ? 8.499 0.853 -8.037 1.00 97.12 133 ARG A N 1
ATOM 1081 C CA . ARG A 1 133 ? 8.075 1.138 -9.409 1.00 97.12 133 ARG A CA 1
ATOM 1082 C C . ARG A 1 133 ? 8.944 2.249 -9.955 1.00 97.12 133 ARG A C 1
ATOM 1084 O O . ARG A 1 133 ? 9.097 3.252 -9.280 1.00 97.12 133 ARG A O 1
ATOM 1091 N N . ALA A 1 134 ? 9.485 2.092 -11.152 1.00 96.38 134 ALA A N 1
ATOM 1092 C CA . ALA A 1 134 ? 10.273 3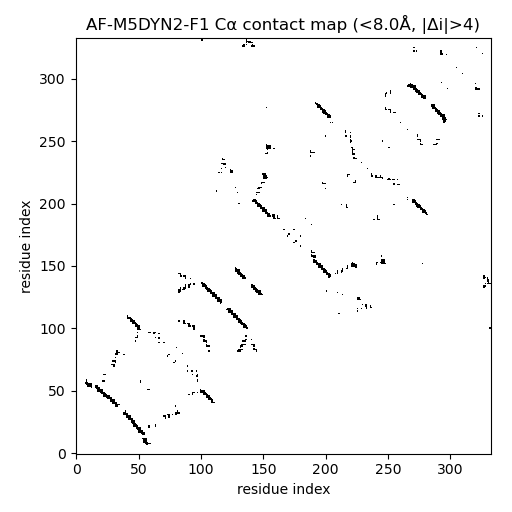.139 -11.783 1.00 96.38 134 ALA A CA 1
ATOM 1093 C C . ALA A 1 134 ? 9.934 3.265 -13.261 1.00 96.38 134 ALA A C 1
ATOM 1095 O O . ALA A 1 134 ? 9.648 2.265 -13.925 1.00 96.38 134 ALA A O 1
ATOM 1096 N N . VAL A 1 135 ? 9.998 4.496 -13.756 1.00 96.69 135 VAL A N 1
ATOM 1097 C CA . VAL A 1 135 ? 9.940 4.817 -15.180 1.00 96.69 135 VAL A CA 1
ATOM 1098 C C . VAL A 1 135 ? 11.211 5.570 -15.537 1.00 96.69 135 VAL A C 1
ATOM 1100 O O . VAL A 1 135 ? 11.636 6.468 -14.812 1.00 96.69 135 VAL A O 1
ATOM 1103 N N . SER A 1 136 ? 11.833 5.168 -16.640 1.00 95.44 136 SER A N 1
ATOM 1104 C CA . SER A 1 136 ? 13.016 5.812 -17.199 1.00 95.44 136 SER A CA 1
ATOM 1105 C C . SER A 1 136 ? 12.737 6.244 -18.627 1.00 95.44 136 SER A C 1
ATOM 1107 O O . SER A 1 136 ? 12.242 5.443 -19.427 1.00 95.44 136 SER A O 1
ATOM 1109 N N . THR A 1 137 ? 13.105 7.482 -18.948 1.00 94.62 137 THR A N 1
ATOM 1110 C CA . THR A 1 137 ? 13.047 8.055 -20.295 1.00 94.62 137 THR A CA 1
ATOM 1111 C C . THR A 1 137 ? 14.370 8.725 -20.672 1.00 94.62 137 THR A C 1
ATOM 1113 O O . THR A 1 137 ? 15.384 8.577 -19.981 1.00 94.62 137 THR A O 1
ATOM 1116 N N . GLU A 1 138 ? 14.425 9.395 -21.825 1.00 89.19 138 GLU A N 1
ATOM 1117 C CA . GLU A 1 138 ? 15.630 10.112 -22.272 1.00 89.19 138 GLU A CA 1
ATOM 1118 C C . GLU A 1 138 ? 16.016 11.275 -21.356 1.00 89.19 138 GLU A C 1
ATOM 1120 O O . GLU A 1 138 ? 17.203 11.537 -21.169 1.00 89.19 138 GLU A O 1
ATOM 1125 N N . ASN A 1 139 ? 15.024 11.911 -20.742 1.00 90.62 139 ASN A N 1
ATOM 1126 C CA . ASN A 1 139 ? 15.190 13.126 -19.952 1.00 90.62 139 ASN A CA 1
ATOM 1127 C C . ASN A 1 139 ? 15.435 12.859 -18.459 1.00 90.62 139 ASN A C 1
ATOM 1129 O O . ASN A 1 139 ? 15.757 13.778 -17.709 1.00 90.62 139 ASN A O 1
ATOM 1133 N N . GLY A 1 140 ? 15.263 11.617 -18.004 1.00 92.75 140 GLY A N 1
ATOM 1134 C CA . GLY A 1 140 ? 15.497 11.231 -16.618 1.00 92.75 140 GLY A CA 1
ATOM 1135 C C . GLY A 1 140 ? 14.674 10.026 -16.186 1.00 92.75 140 GLY A C 1
ATOM 1136 O O . GLY A 1 140 ? 13.946 9.424 -16.975 1.00 92.75 140 GLY A O 1
ATOM 1137 N N . SER A 1 141 ? 14.790 9.685 -14.907 1.00 94.50 141 SER A N 1
ATOM 1138 C CA . SER A 1 141 ? 14.061 8.577 -14.293 1.00 94.50 141 SER A CA 1
ATOM 1139 C C . SER A 1 141 ? 13.350 9.057 -13.028 1.00 94.50 141 SER A C 1
ATOM 1141 O O . SER A 1 141 ? 13.888 9.886 -12.295 1.00 94.50 141 SER A O 1
ATOM 1143 N N . ARG A 1 142 ? 12.159 8.521 -12.754 1.00 95.81 142 ARG A N 1
ATOM 1144 C CA . ARG A 1 142 ? 11.423 8.711 -11.493 1.00 95.81 142 ARG A CA 1
ATOM 1145 C C . ARG A 1 142 ? 11.016 7.361 -10.924 1.00 95.81 142 ARG A C 1
ATOM 1147 O O . ARG A 1 142 ? 10.848 6.389 -11.665 1.00 95.81 142 ARG A O 1
ATOM 1154 N N . HIS A 1 143 ? 10.846 7.300 -9.608 1.00 96.19 143 HIS A N 1
ATOM 1155 C CA . HIS A 1 143 ? 10.443 6.078 -8.927 1.00 96.19 143 HIS A CA 1
ATOM 1156 C C . HIS A 1 143 ? 9.452 6.324 -7.794 1.00 96.19 143 HIS A C 1
ATOM 1158 O O . HIS A 1 143 ? 9.365 7.411 -7.232 1.00 96.19 143 HIS A O 1
ATOM 1164 N N . LEU A 1 144 ? 8.742 5.257 -7.446 1.00 97.56 144 LEU A N 1
ATOM 1165 C CA . LEU A 1 144 ? 7.903 5.125 -6.272 1.00 97.56 144 LEU A CA 1
ATOM 1166 C C . LEU A 1 144 ? 8.447 3.990 -5.404 1.00 97.56 144 LEU A C 1
ATOM 1168 O O . LEU A 1 144 ? 8.772 2.909 -5.912 1.00 97.56 144 LEU A O 1
ATOM 1172 N N . ILE A 1 145 ? 8.456 4.214 -4.095 1.00 97.38 145 ILE A N 1
ATOM 1173 C CA . ILE A 1 145 ? 8.566 3.163 -3.085 1.00 97.38 145 ILE A CA 1
ATOM 1174 C C . ILE A 1 145 ? 7.207 2.980 -2.429 1.00 97.38 145 ILE A C 1
ATOM 1176 O O . ILE A 1 145 ? 6.508 3.946 -2.139 1.00 97.38 145 ILE A O 1
ATOM 1180 N N . GLY A 1 146 ? 6.820 1.740 -2.176 1.00 97.75 146 GLY A N 1
ATOM 1181 C CA . GLY A 1 146 ? 5.579 1.466 -1.483 1.00 97.75 146 GLY A CA 1
ATOM 1182 C C . GLY A 1 146 ? 5.582 0.167 -0.716 1.00 97.75 146 GLY A C 1
ATOM 1183 O O . GLY A 1 146 ? 6.536 -0.611 -0.757 1.00 97.75 146 GLY A O 1
ATOM 1184 N N . VAL A 1 147 ? 4.484 -0.062 -0.014 1.00 98.38 147 VAL A N 1
ATOM 1185 C CA . VAL A 1 147 ? 4.225 -1.293 0.719 1.00 98.38 147 VAL A CA 1
ATOM 1186 C C . VAL A 1 147 ? 2.777 -1.711 0.540 1.00 98.38 147 VAL A C 1
ATOM 1188 O O . VAL A 1 147 ? 1.893 -0.880 0.356 1.00 98.38 147 VAL A O 1
ATOM 1191 N N . GLU A 1 148 ? 2.554 -3.010 0.631 1.00 98.50 148 GLU A N 1
ATOM 1192 C CA . GLU A 1 148 ? 1.247 -3.646 0.703 1.00 98.50 148 GLU A CA 1
ATOM 1193 C C . GLU A 1 148 ? 1.244 -4.498 1.980 1.00 98.50 148 GLU A C 1
ATOM 1195 O O . GLU A 1 148 ? 2.105 -5.368 2.170 1.00 98.50 148 GLU A O 1
ATOM 1200 N N . THR A 1 149 ? 0.314 -4.207 2.887 1.00 97.50 149 THR A N 1
ATOM 1201 C CA . THR A 1 149 ? 0.133 -4.943 4.145 1.00 97.50 149 THR A CA 1
ATOM 1202 C C . THR A 1 149 ? -1.345 -5.159 4.426 1.00 97.50 149 THR A C 1
ATOM 1204 O O . THR A 1 149 ? -2.210 -4.479 3.879 1.00 97.50 149 THR A O 1
ATOM 1207 N N . ASN A 1 150 ? -1.637 -6.144 5.269 1.00 96.50 150 ASN A N 1
ATOM 1208 C CA . ASN A 1 150 ? -2.992 -6.463 5.676 1.00 96.50 150 ASN A CA 1
ATOM 1209 C C . ASN A 1 150 ? -3.266 -6.038 7.119 1.00 96.50 150 ASN A C 1
ATOM 1211 O O . ASN A 1 150 ? -2.365 -5.934 7.947 1.00 96.50 150 ASN A O 1
ATOM 1215 N N . GLY A 1 151 ? -4.534 -5.843 7.433 1.00 96.56 151 GLY A N 1
ATOM 1216 C CA . GLY A 1 151 ? -5.007 -5.536 8.776 1.00 96.56 151 GLY A CA 1
ATOM 1217 C C . GLY A 1 151 ? -6.463 -5.933 8.924 1.00 96.56 151 GLY A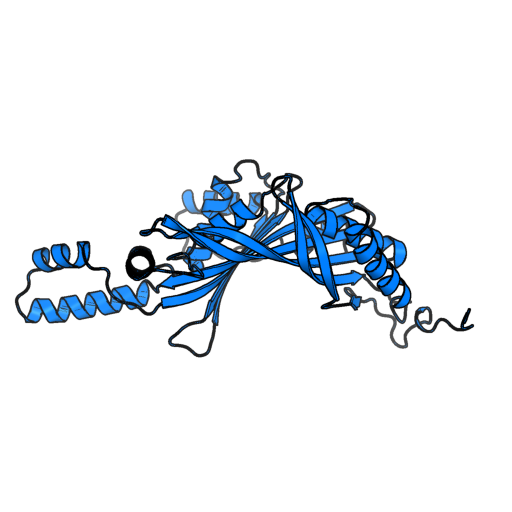 C 1
ATOM 1218 O O . GLY A 1 151 ? -7.010 -6.650 8.080 1.00 96.56 151 GLY A O 1
ATOM 1219 N N . MET A 1 152 ? -7.063 -5.508 10.026 1.00 97.06 152 MET A N 1
ATOM 1220 C CA . MET A 1 152 ? -8.464 -5.750 10.324 1.00 97.06 152 MET A CA 1
ATOM 1221 C C . MET A 1 152 ? -9.229 -4.435 10.282 1.00 97.06 152 MET A C 1
ATOM 1223 O O . MET A 1 152 ? -8.799 -3.448 10.881 1.00 97.06 152 MET A O 1
ATOM 1227 N N . THR A 1 153 ? -10.371 -4.442 9.607 1.00 97.69 153 THR A N 1
ATOM 1228 C CA . THR A 1 153 ? -11.331 -3.336 9.595 1.00 97.69 153 THR A CA 1
ATOM 1229 C C . THR A 1 153 ? -12.626 -3.779 10.264 1.00 97.69 153 THR A C 1
ATOM 1231 O O . THR A 1 153 ? -13.014 -4.946 10.180 1.00 97.69 153 THR A O 1
ATOM 1234 N N . VAL A 1 154 ? -13.266 -2.855 10.981 1.00 97.88 154 VAL A N 1
ATOM 1235 C CA . VAL A 1 154 ? -14.558 -3.060 11.651 1.00 97.88 154 VAL A CA 1
ATOM 1236 C C . VAL A 1 154 ? -15.517 -1.990 11.165 1.00 97.88 154 VAL A C 1
ATOM 1238 O O . VAL A 1 154 ? -15.173 -0.811 11.190 1.00 97.88 154 VAL A O 1
ATOM 1241 N N . CYS A 1 155 ? -16.712 -2.394 10.738 1.00 97.19 155 CYS A N 1
ATOM 1242 C CA . CYS A 1 155 ? -17.699 -1.474 10.184 1.00 97.19 155 CYS A CA 1
ATOM 1243 C C . CYS A 1 155 ? -18.366 -0.615 11.276 1.00 97.19 155 CYS A C 1
ATOM 1245 O O . CYS A 1 155 ? -19.111 -1.150 12.101 1.00 97.19 155 CYS A O 1
ATOM 1247 N N . PRO A 1 156 ? -18.179 0.719 11.277 1.00 96.81 156 PRO A N 1
ATOM 1248 C CA . PRO A 1 156 ? -18.845 1.582 12.253 1.00 96.81 156 PRO A CA 1
ATOM 1249 C C . PRO A 1 156 ? -20.371 1.595 12.075 1.00 96.81 156 PRO A C 1
ATOM 1251 O O . PRO A 1 156 ? -21.098 1.661 13.062 1.00 96.81 156 PRO A O 1
ATOM 1254 N N . CYS A 1 157 ? -20.878 1.452 10.843 1.00 96.00 157 CYS A N 1
ATOM 1255 C CA . CYS A 1 157 ? -22.321 1.415 10.570 1.00 96.00 157 CYS A CA 1
ATOM 1256 C C . CYS A 1 157 ? -23.006 0.206 11.226 1.00 96.00 157 CYS A C 1
ATOM 1258 O O . CYS A 1 157 ? -23.980 0.357 11.963 1.00 96.00 157 CYS A O 1
ATOM 1260 N N . ALA A 1 158 ? -22.472 -1.001 11.012 1.00 95.88 158 ALA A N 1
ATOM 1261 C CA . ALA A 1 158 ? -23.034 -2.208 11.611 1.00 95.88 158 ALA A CA 1
ATOM 1262 C C . ALA A 1 158 ? -22.928 -2.188 13.140 1.00 95.88 158 ALA A C 1
ATOM 1264 O O . ALA A 1 158 ? -23.877 -2.573 13.823 1.00 95.88 158 ALA A O 1
ATOM 1265 N N . GLN A 1 159 ? -21.816 -1.677 13.674 1.00 95.19 159 GLN A N 1
ATOM 1266 C CA . GLN A 1 159 ? -21.654 -1.497 15.112 1.00 95.19 159 GLN A CA 1
ATOM 1267 C C . GLN A 1 159 ? -22.737 -0.585 15.706 1.00 95.19 159 GLN A C 1
ATOM 1269 O O . GLN A 1 159 ? -23.312 -0.910 16.746 1.00 95.19 159 GLN A O 1
ATOM 1274 N N . GLN A 1 160 ? -23.034 0.531 15.035 1.00 95.62 160 GLN A N 1
ATOM 1275 C CA . GLN A 1 160 ? -24.047 1.484 15.475 1.00 95.62 160 GLN A CA 1
ATOM 1276 C C . GLN A 1 160 ? -25.459 0.882 15.426 1.00 95.62 160 GLN A C 1
ATOM 1278 O O . GLN A 1 160 ? -26.193 0.990 16.404 1.00 95.62 160 GLN A O 1
ATOM 1283 N N . MET A 1 161 ? -25.815 0.159 14.358 1.00 96.12 161 MET A N 1
ATOM 1284 C CA . MET A 1 161 ? -27.120 -0.517 14.268 1.00 96.12 161 MET A CA 1
ATOM 1285 C C . MET A 1 161 ? -27.325 -1.547 15.387 1.00 96.12 161 MET A C 1
ATOM 1287 O O . MET A 1 161 ? -28.408 -1.645 15.964 1.00 96.12 161 MET A O 1
ATOM 1291 N N . ILE A 1 162 ? -26.285 -2.317 15.723 1.00 95.69 162 ILE A N 1
ATOM 1292 C CA . ILE A 1 162 ? -26.348 -3.272 16.834 1.00 95.69 162 ILE A CA 1
ATOM 1293 C C . ILE A 1 162 ? -26.470 -2.554 18.180 1.00 95.69 162 ILE A C 1
ATOM 1295 O O . ILE A 1 162 ? -27.208 -3.021 19.050 1.00 95.69 162 ILE A O 1
ATOM 1299 N N . LYS A 1 163 ? -25.782 -1.421 18.352 1.00 94.06 163 LYS A N 1
ATOM 1300 C CA . LYS A 1 163 ? -25.889 -0.596 19.557 1.00 94.06 163 LYS A CA 1
ATOM 1301 C C . LYS A 1 163 ? -27.320 -0.099 19.767 1.00 94.06 163 LYS A C 1
ATOM 1303 O O . LYS A 1 163 ? -27.878 -0.325 20.834 1.00 94.06 163 LYS A O 1
ATOM 1308 N N . GLU A 1 164 ? -27.925 0.498 18.743 1.00 94.94 164 GLU A N 1
ATOM 1309 C CA . GLU A 1 164 ? -29.304 1.007 18.791 1.00 94.94 164 GLU A CA 1
ATOM 1310 C C . GLU A 1 164 ? -30.312 -0.113 19.069 1.00 94.94 164 GLU A C 1
ATOM 1312 O O . GLU A 1 164 ? -31.215 0.034 19.893 1.00 94.94 164 GLU A O 1
ATOM 1317 N N . TYR A 1 165 ? -30.121 -1.275 18.438 1.00 95.25 165 TYR A N 1
ATOM 1318 C CA . TYR A 1 165 ? -30.924 -2.461 18.722 1.00 95.25 165 TYR A CA 1
ATOM 1319 C C . TYR A 1 165 ? -30.810 -2.903 20.192 1.00 95.25 165 TYR A C 1
ATOM 1321 O O . TYR A 1 165 ? -31.815 -3.253 20.813 1.00 95.25 165 TYR A O 1
ATOM 1329 N N . ALA A 1 166 ? -29.600 -2.897 20.760 1.00 94.69 166 ALA A N 1
ATOM 1330 C CA . ALA A 1 166 ? -29.377 -3.264 22.156 1.00 94.69 166 ALA A CA 1
ATOM 1331 C C . ALA A 1 166 ? -29.994 -2.243 23.127 1.00 94.69 166 ALA A C 1
ATOM 1333 O O . ALA A 1 166 ? -30.594 -2.649 24.123 1.00 94.69 166 ALA A O 1
ATOM 1334 N N . GLU A 1 167 ? -29.891 -0.947 22.824 1.00 94.50 167 GLU A N 1
ATOM 1335 C CA . GLU A 1 167 ? -30.514 0.136 23.596 1.00 94.50 167 GLU A CA 1
ATOM 1336 C C . GLU A 1 167 ? -32.035 -0.037 23.663 1.00 94.50 167 GLU A C 1
ATOM 1338 O O . GLU A 1 167 ? -32.580 -0.136 24.761 1.00 94.50 167 GLU A O 1
ATOM 1343 N N . ASP A 1 168 ? -32.708 -0.205 22.518 1.00 95.69 168 ASP A N 1
ATOM 1344 C CA . ASP A 1 168 ? -34.168 -0.396 22.464 1.00 95.69 168 ASP A CA 1
ATOM 1345 C C . ASP A 1 168 ? -34.638 -1.605 23.291 1.00 95.69 168 ASP A C 1
ATOM 1347 O O . ASP A 1 168 ? -35.671 -1.554 23.966 1.00 95.69 168 ASP A O 1
ATOM 1351 N N . LYS A 1 169 ? -33.888 -2.713 23.261 1.00 96.62 169 LYS A N 1
ATOM 1352 C CA . LYS A 1 169 ? -34.236 -3.917 24.027 1.00 96.62 169 LYS A CA 1
ATOM 1353 C C . LYS A 1 169 ? -34.031 -3.737 25.522 1.00 96.62 169 LYS A C 1
ATOM 1355 O O . LYS A 1 169 ? -34.896 -4.142 26.293 1.00 96.62 169 LYS A O 1
ATOM 1360 N N . LEU A 1 170 ? -32.914 -3.148 25.936 1.00 95.50 170 LEU A N 1
ATOM 1361 C CA . LEU A 1 170 ? -32.596 -3.001 27.353 1.00 95.50 170 LEU A CA 1
ATOM 1362 C C . LEU A 1 170 ? -33.446 -1.913 28.020 1.00 95.50 170 LEU A C 1
ATOM 1364 O O . LEU A 1 170 ? -33.850 -2.086 29.168 1.00 95.50 170 LEU A O 1
ATOM 1368 N N . GLU A 1 171 ? -33.805 -0.844 27.307 1.00 95.88 171 GLU A N 1
ATOM 1369 C CA . GLU A 1 171 ? -34.757 0.151 27.817 1.00 95.88 171 GLU A CA 1
ATOM 1370 C C . GLU A 1 171 ? -36.127 -0.482 28.124 1.00 95.88 171 GLU A C 1
ATOM 1372 O O . GLU A 1 171 ? -36.725 -0.196 29.163 1.00 95.88 171 GLU A O 1
ATOM 1377 N N . LYS A 1 172 ? -36.600 -1.417 27.283 1.00 96.31 172 LYS A N 1
ATOM 1378 C CA . LYS A 1 172 ? -37.854 -2.167 27.514 1.00 96.31 172 LYS A CA 1
ATOM 1379 C C . LYS A 1 172 ? -37.797 -3.104 28.724 1.00 96.31 172 LYS A C 1
ATOM 1381 O O . LYS A 1 172 ? -38.834 -3.366 29.325 1.00 96.31 172 LYS A O 1
ATOM 1386 N N . GLU A 1 173 ? -36.606 -3.561 29.100 1.00 96.62 173 GLU A N 1
ATOM 1387 C CA . GLU A 1 173 ? -36.357 -4.360 30.310 1.00 96.62 173 GLU A CA 1
ATOM 1388 C C . GLU A 1 173 ? -36.132 -3.486 31.564 1.00 96.62 173 GLU A C 1
ATOM 1390 O O . GLU A 1 173 ? -35.866 -4.000 32.649 1.00 96.62 173 GLU A O 1
ATOM 1395 N N . GLY A 1 174 ? -36.252 -2.157 31.444 1.00 96.31 174 GLY A N 1
ATOM 1396 C CA . GLY A 1 174 ? -36.184 -1.219 32.566 1.00 96.31 174 GLY A CA 1
ATOM 1397 C C . GLY A 1 174 ? -34.793 -0.652 32.862 1.00 96.31 174 GLY A C 1
ATOM 1398 O O . GLY A 1 174 ? -34.611 -0.030 33.911 1.00 96.31 174 GLY A O 1
ATOM 1399 N N . PHE A 1 175 ? -33.815 -0.832 31.968 1.00 96.75 175 PHE A N 1
ATOM 1400 C CA . PHE A 1 175 ? -32.514 -0.172 32.095 1.00 96.75 175 PHE A CA 1
ATOM 1401 C C . PHE A 1 175 ? -32.622 1.314 31.738 1.00 96.75 175 PHE A C 1
ATOM 1403 O O . PHE A 1 175 ? -33.249 1.691 30.750 1.00 96.75 175 PHE A O 1
ATOM 1410 N N . THR A 1 176 ? -31.978 2.176 32.525 1.00 95.50 176 THR A N 1
ATOM 1411 C CA . THR A 1 176 ? -31.901 3.613 32.231 1.00 95.50 176 THR A CA 1
ATOM 1412 C C . THR A 1 176 ? -30.752 3.920 31.272 1.00 95.50 176 THR A C 1
ATOM 1414 O O . THR A 1 176 ? -29.736 3.223 31.258 1.00 95.50 176 THR A O 1
ATOM 1417 N N . LYS A 1 177 ? -30.851 5.026 30.524 1.00 92.50 177 LYS A N 1
ATOM 1418 C CA . LYS A 1 177 ? -29.775 5.484 29.624 1.00 92.50 177 LYS A CA 1
ATOM 1419 C C . LYS A 1 177 ? -28.424 5.627 30.328 1.00 92.50 177 LYS A C 1
ATOM 1421 O O . LYS A 1 177 ? -27.415 5.160 29.816 1.00 92.50 177 LYS A O 1
ATOM 1426 N N . GLU A 1 178 ? -28.409 6.160 31.550 1.00 94.25 178 GLU A N 1
ATOM 1427 C CA . GLU A 1 178 ? -27.182 6.274 32.353 1.00 94.25 178 GLU A CA 1
ATOM 1428 C C . GLU A 1 178 ? -26.556 4.910 32.695 1.00 94.25 178 GLU A C 1
ATOM 1430 O O . GLU A 1 178 ? -25.334 4.790 32.808 1.00 94.25 178 GLU A O 1
ATOM 1435 N N . GLN A 1 179 ? -27.373 3.868 32.901 1.00 94.25 179 GLN A N 1
ATOM 1436 C CA . GLN A 1 179 ? -26.869 2.509 33.114 1.00 94.25 179 GLN A CA 1
ATOM 1437 C C . GLN A 1 179 ? -26.268 1.946 31.824 1.00 94.25 179 GLN A C 1
ATOM 1439 O O . GLN A 1 179 ? -25.188 1.357 31.869 1.00 94.25 179 GLN A O 1
ATOM 1444 N N . LEU A 1 180 ? -26.927 2.165 30.684 1.00 93.06 180 LEU A N 1
ATOM 1445 C CA . LEU A 1 180 ? -26.454 1.709 29.376 1.00 93.06 180 LEU A CA 1
ATOM 1446 C C . LEU A 1 180 ? -25.137 2.378 28.979 1.00 93.06 180 LEU A C 1
ATOM 1448 O O . LEU A 1 180 ? -24.190 1.688 28.606 1.00 93.06 180 LEU A O 1
ATOM 1452 N N . GLU A 1 181 ? -25.018 3.693 29.164 1.00 91.06 181 GLU A N 1
ATOM 1453 C CA . GLU A 1 181 ? -23.774 4.429 28.918 1.00 91.06 181 GLU A CA 1
ATOM 1454 C C . GLU A 1 181 ? -22.605 3.879 29.745 1.00 91.06 181 GLU A C 1
ATOM 1456 O O . GLU A 1 181 ? -21.498 3.709 29.226 1.00 91.06 181 GLU A O 1
ATOM 1461 N N . LYS A 1 182 ? -22.840 3.530 31.020 1.00 91.81 182 LYS A N 1
ATOM 1462 C CA . LYS A 1 182 ? -21.818 2.902 31.874 1.00 91.81 182 LYS A CA 1
ATOM 1463 C C . LYS A 1 182 ? -21.373 1.547 31.330 1.00 91.81 182 LYS A C 1
ATOM 1465 O O . LYS A 1 182 ? -20.181 1.253 31.367 1.00 91.81 182 LYS A O 1
ATOM 1470 N N . VAL A 1 183 ? -22.298 0.731 30.826 1.00 90.56 183 VAL A N 1
ATOM 1471 C CA . VAL A 1 183 ? -21.983 -0.592 30.267 1.00 90.56 183 VAL A CA 1
ATOM 1472 C C . VAL A 1 183 ? -21.220 -0.456 28.948 1.00 90.56 183 VAL A C 1
ATOM 1474 O O . VAL A 1 183 ? -20.137 -1.025 28.799 1.00 90.56 183 VAL A O 1
ATOM 1477 N N . PHE A 1 184 ? -21.732 0.338 28.007 1.00 89.75 184 PHE A N 1
ATOM 1478 C CA . PHE A 1 184 ? -21.146 0.481 26.670 1.00 89.75 184 PHE A CA 1
ATOM 1479 C C . PHE A 1 184 ? -19.811 1.218 26.663 1.00 89.75 184 PHE A C 1
ATOM 1481 O O . PHE A 1 184 ? -19.002 1.015 25.763 1.00 89.75 184 PHE A O 1
ATOM 1488 N N . LYS A 1 185 ? -19.512 1.998 27.706 1.00 86.56 185 LYS A N 1
ATOM 1489 C CA . LYS A 1 185 ? -18.168 2.543 27.919 1.00 86.56 185 LYS A CA 1
ATOM 1490 C C . LYS A 1 185 ? -17.101 1.455 28.099 1.00 86.56 185 LYS A C 1
ATOM 1492 O O . LYS A 1 185 ? -15.936 1.686 27.785 1.00 86.56 185 LYS A O 1
ATOM 1497 N N . HIS A 1 186 ? -17.471 0.292 28.635 1.00 86.12 186 HIS A N 1
ATOM 1498 C CA . HIS A 1 186 ? -16.535 -0.796 28.930 1.00 86.12 186 HIS A CA 1
ATOM 1499 C C . HIS A 1 186 ? -16.593 -1.947 27.925 1.00 86.12 186 HIS A C 1
ATOM 1501 O O . HIS A 1 186 ? -15.619 -2.692 27.808 1.00 86.12 186 HIS A O 1
ATOM 1507 N N . ILE A 1 187 ? -17.711 -2.098 27.214 1.00 86.94 187 ILE A N 1
ATOM 1508 C CA . ILE A 1 187 ? -17.941 -3.208 26.292 1.00 86.94 187 ILE A CA 1
ATOM 1509 C C . ILE A 1 187 ? -18.149 -2.638 24.888 1.00 86.94 187 ILE A C 1
ATOM 1511 O O . ILE A 1 187 ? -19.196 -2.037 24.638 1.00 86.94 187 ILE A O 1
ATOM 1515 N N . PRO A 1 188 ? -17.190 -2.821 23.962 1.00 87.06 188 PRO A N 1
ATOM 1516 C CA . PRO A 1 188 ? -17.400 -2.405 22.587 1.00 87.06 188 PRO A CA 1
ATOM 1517 C C . PRO A 1 188 ? -18.512 -3.249 21.953 1.00 87.06 188 PRO A C 1
ATOM 1519 O O . PRO A 1 188 ? -18.575 -4.465 22.157 1.00 87.06 188 PRO A O 1
ATOM 1522 N N . MET A 1 189 ? -19.396 -2.607 21.188 1.00 92.50 189 MET A N 1
ATOM 1523 C CA . MET A 1 189 ? -20.486 -3.311 20.511 1.00 92.50 189 MET A CA 1
ATOM 1524 C C . MET A 1 189 ? -19.944 -4.197 19.388 1.00 92.50 189 MET A C 1
ATOM 1526 O O . MET A 1 189 ? -18.981 -3.807 18.719 1.00 92.50 189 MET A O 1
ATOM 1530 N N . PRO A 1 190 ? -20.532 -5.385 19.171 1.00 93.50 190 PRO A N 1
ATOM 1531 C CA . PRO A 1 190 ? -20.089 -6.255 18.101 1.00 93.50 190 PRO A CA 1
ATOM 1532 C C . PRO A 1 190 ? -20.471 -5.668 16.742 1.00 93.50 190 PRO A C 1
ATOM 1534 O O . PRO A 1 190 ? -21.478 -4.980 16.589 1.00 93.50 190 PRO A O 1
ATOM 1537 N N . SER A 1 191 ? -19.652 -5.974 15.746 1.00 96.00 191 SER A N 1
ATOM 1538 C CA . SER A 1 191 ? -19.879 -5.638 14.346 1.00 96.00 191 SER A CA 1
ATOM 1539 C C . SER A 1 191 ? -19.286 -6.738 13.478 1.00 96.00 191 SER A C 1
ATOM 1541 O O . SER A 1 191 ? -18.459 -7.521 13.946 1.00 96.00 191 SER A O 1
ATOM 1543 N N . HIS A 1 192 ? -19.664 -6.784 12.201 1.00 96.00 192 HIS A N 1
ATOM 1544 C CA . HIS A 1 192 ? -18.827 -7.509 11.259 1.00 96.00 192 HIS A CA 1
ATOM 1545 C C . HIS A 1 192 ? -17.461 -6.823 11.150 1.00 96.00 192 HIS A C 1
ATOM 1547 O O . HIS A 1 192 ? -17.330 -5.591 11.228 1.00 96.00 192 HIS A O 1
ATOM 1553 N N . ASN A 1 193 ? -16.452 -7.663 10.996 1.00 96.25 193 ASN A N 1
ATOM 1554 C CA . ASN A 1 193 ? -15.068 -7.297 10.816 1.00 96.25 193 ASN A CA 1
ATOM 1555 C C . ASN A 1 193 ? -14.447 -8.226 9.778 1.00 96.25 193 ASN A C 1
ATOM 1557 O O . ASN A 1 193 ? -14.847 -9.383 9.630 1.00 96.25 193 ASN A O 1
ATOM 1561 N N . GLN A 1 194 ? -13.460 -7.719 9.058 1.00 95.88 194 GLN A N 1
ATOM 1562 C CA . GLN A 1 194 ? -12.870 -8.444 7.949 1.00 95.88 194 GLN A CA 1
ATOM 1563 C C . GLN A 1 194 ? -11.396 -8.113 7.797 1.00 95.88 194 GLN A C 1
ATOM 1565 O O . GLN A 1 194 ? -10.875 -7.157 8.379 1.00 95.88 194 GLN A O 1
ATOM 1570 N N . ARG A 1 195 ? -10.709 -8.935 7.003 1.00 96.62 195 ARG A N 1
ATOM 1571 C CA . ARG A 1 195 ? -9.363 -8.603 6.560 1.00 96.62 195 ARG A CA 1
ATOM 1572 C C . ARG A 1 195 ? -9.454 -7.521 5.488 1.00 96.62 195 ARG A C 1
ATOM 1574 O O . ARG A 1 195 ? -10.327 -7.570 4.625 1.00 96.62 195 ARG A O 1
ATOM 1581 N N . GLY A 1 196 ? -8.528 -6.576 5.536 1.00 97.19 196 GLY A N 1
ATOM 1582 C CA . GLY A 1 196 ? -8.311 -5.601 4.476 1.00 97.19 196 GLY A CA 1
ATOM 1583 C C . GLY A 1 196 ? -6.852 -5.587 4.041 1.00 97.19 196 GLY A C 1
ATOM 1584 O O . GLY A 1 196 ? -5.971 -5.969 4.817 1.00 97.19 196 GLY A O 1
ATOM 1585 N N . THR A 1 197 ? -6.609 -5.158 2.808 1.00 98.44 197 THR A N 1
ATOM 1586 C CA . THR A 1 197 ? -5.279 -4.915 2.244 1.00 98.44 197 THR A CA 1
ATOM 1587 C C . THR A 1 197 ? -5.134 -3.429 1.963 1.00 98.44 197 THR A C 1
ATOM 1589 O O . THR A 1 197 ? -5.916 -2.864 1.201 1.00 98.44 197 THR A O 1
ATOM 1592 N N . GLY A 1 198 ? -4.110 -2.822 2.554 1.00 98.50 198 GLY A N 1
ATOM 1593 C CA . GLY A 1 198 ? -3.738 -1.437 2.326 1.00 98.50 198 GLY A CA 1
ATOM 1594 C C . GLY A 1 198 ? -2.463 -1.354 1.499 1.00 98.50 198 GLY A C 1
ATOM 1595 O O . GLY A 1 198 ? -1.513 -2.106 1.738 1.00 98.50 198 GLY A O 1
ATOM 1596 N N . ILE A 1 199 ? -2.441 -0.440 0.534 1.00 98.75 199 ILE A N 1
ATOM 1597 C CA . ILE A 1 199 ? -1.271 -0.111 -0.280 1.00 98.75 199 ILE A CA 1
ATOM 1598 C C . ILE A 1 199 ? -0.961 1.364 -0.084 1.00 98.75 199 ILE A C 1
ATOM 1600 O O . ILE A 1 199 ? -1.835 2.202 -0.283 1.00 98.75 199 ILE A O 1
ATOM 1604 N N . LEU A 1 200 ? 0.291 1.673 0.237 1.00 98.69 200 LEU A N 1
ATOM 1605 C CA . LEU A 1 200 ? 0.801 3.039 0.301 1.00 98.69 200 LEU A CA 1
ATOM 1606 C C . LEU A 1 200 ? 2.054 3.141 -0.563 1.00 98.69 200 LEU A C 1
ATOM 1608 O O . LEU A 1 200 ? 2.991 2.366 -0.371 1.00 98.69 200 LEU A O 1
ATOM 1612 N N . MET A 1 201 ? 2.078 4.082 -1.504 1.00 98.50 201 MET A N 1
ATOM 1613 C CA . MET A 1 201 ? 3.232 4.385 -2.348 1.00 98.50 201 MET A CA 1
ATOM 1614 C C . MET A 1 201 ? 3.552 5.877 -2.300 1.00 98.50 201 MET A C 1
ATOM 1616 O O . MET A 1 201 ? 2.648 6.704 -2.385 1.00 98.50 201 MET A O 1
ATOM 1620 N N . ILE A 1 202 ? 4.839 6.204 -2.211 1.00 98.25 202 ILE A N 1
ATOM 1621 C CA . ILE A 1 202 ? 5.359 7.571 -2.206 1.00 98.25 202 ILE A CA 1
ATOM 1622 C C . ILE A 1 202 ? 6.418 7.711 -3.297 1.00 98.25 202 ILE A C 1
ATOM 1624 O O . ILE A 1 202 ? 7.275 6.837 -3.455 1.00 98.25 202 ILE A O 1
ATOM 1628 N N . GLY A 1 203 ? 6.354 8.812 -4.039 1.00 97.12 203 GLY A N 1
ATOM 1629 C CA . GLY A 1 203 ? 7.392 9.235 -4.973 1.00 97.12 203 GLY A CA 1
ATOM 1630 C C . GLY A 1 203 ? 8.117 10.451 -4.430 1.00 97.12 203 GLY A C 1
ATOM 1631 O O . GLY A 1 203 ? 7.487 11.479 -4.222 1.00 97.12 203 GLY A O 1
ATOM 1632 N N . SER A 1 204 ? 9.418 10.334 -4.175 1.00 95.12 204 SER A N 1
ATOM 1633 C CA . SER A 1 204 ? 10.245 11.447 -3.704 1.00 95.12 204 SER A CA 1
ATOM 1634 C C . SER A 1 204 ? 11.714 11.184 -4.008 1.00 95.12 204 SER A C 1
ATOM 1636 O O . SER A 1 204 ? 12.148 10.034 -4.045 1.00 95.12 204 SER A O 1
ATOM 1638 N N . GLU A 1 205 ? 12.506 12.243 -4.170 1.00 90.75 205 GLU A N 1
ATOM 1639 C CA . GLU A 1 205 ? 13.971 12.132 -4.218 1.00 90.75 205 GLU A CA 1
ATOM 1640 C C . GLU A 1 205 ? 14.568 11.773 -2.846 1.00 90.75 205 GLU A C 1
ATOM 1642 O O . GLU A 1 205 ? 15.691 11.265 -2.742 1.00 90.75 205 GLU A O 1
ATOM 1647 N N . LYS A 1 206 ? 13.821 12.030 -1.764 1.00 9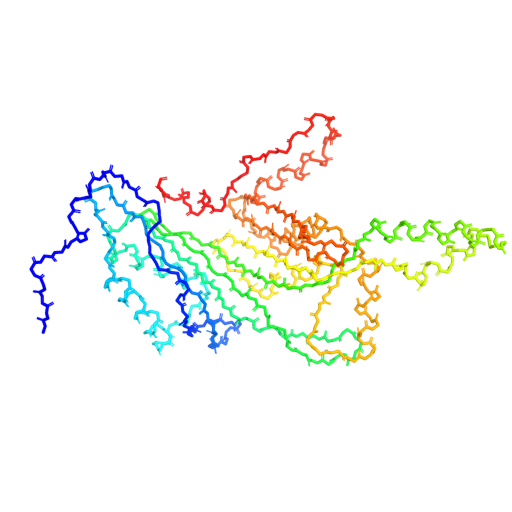1.88 206 LYS A N 1
ATOM 1648 C CA . LYS A 1 206 ? 14.244 11.725 -0.396 1.00 91.88 206 LYS A CA 1
ATOM 1649 C C . LYS A 1 206 ? 14.018 10.251 -0.076 1.00 91.88 206 LYS A C 1
ATOM 1651 O O . LYS A 1 206 ? 13.024 9.640 -0.453 1.00 91.88 206 LYS A O 1
ATOM 1656 N N . LYS A 1 207 ? 14.940 9.676 0.700 1.00 89.50 207 LYS A N 1
ATOM 1657 C CA . LYS A 1 207 ? 14.868 8.267 1.101 1.00 89.50 207 LYS A CA 1
ATOM 1658 C C . LYS A 1 207 ? 13.796 8.023 2.156 1.00 89.50 207 LYS A C 1
ATOM 1660 O O . LYS A 1 207 ? 13.846 8.587 3.249 1.00 89.50 207 LYS A O 1
ATOM 1665 N N . ILE A 1 208 ? 12.887 7.100 1.852 1.00 92.50 208 ILE A N 1
ATOM 1666 C CA . ILE A 1 208 ? 11.786 6.688 2.725 1.00 92.50 208 ILE A CA 1
ATOM 1667 C C . ILE A 1 208 ? 12.016 5.247 3.172 1.00 92.50 208 ILE A C 1
ATOM 1669 O O . ILE A 1 208 ? 12.340 4.367 2.380 1.00 92.50 208 ILE A O 1
ATOM 1673 N N . LYS A 1 209 ? 11.859 4.994 4.472 1.00 92.25 209 LYS A N 1
ATOM 1674 C CA . LYS A 1 209 ? 12.000 3.647 5.034 1.00 92.25 209 LYS A CA 1
ATOM 1675 C C . LYS A 1 209 ? 10.697 2.871 4.889 1.00 92.25 209 LYS A C 1
ATOM 1677 O O . LYS A 1 209 ? 9.658 3.333 5.360 1.00 92.25 209 LYS A O 1
ATOM 1682 N N . ALA A 1 210 ? 10.769 1.668 4.326 1.00 92.75 210 ALA A N 1
ATOM 1683 C CA . ALA A 1 210 ? 9.603 0.811 4.137 1.00 92.75 210 ALA A CA 1
ATOM 1684 C C . ALA A 1 210 ? 8.899 0.461 5.459 1.00 92.75 210 ALA A C 1
ATOM 1686 O O . ALA A 1 210 ? 7.674 0.402 5.490 1.00 92.75 210 ALA A O 1
ATOM 1687 N N . GLU A 1 211 ? 9.621 0.312 6.577 1.00 92.69 211 GLU A N 1
ATOM 1688 C CA . GLU A 1 211 ? 8.994 0.037 7.878 1.00 92.69 211 GLU A CA 1
ATOM 1689 C C . GLU A 1 211 ? 8.085 1.171 8.351 1.00 92.69 211 GLU A C 1
ATOM 1691 O O . GLU A 1 211 ? 7.077 0.911 9.005 1.00 92.69 211 GLU A O 1
ATOM 1696 N N . LYS A 1 212 ? 8.418 2.427 8.024 1.00 95.94 212 LYS A N 1
ATOM 1697 C CA . LYS A 1 212 ? 7.548 3.564 8.345 1.00 95.94 212 LYS A CA 1
ATOM 1698 C C . LYS A 1 212 ? 6.253 3.490 7.540 1.00 95.94 212 LYS A C 1
ATOM 1700 O O . LYS A 1 212 ? 5.185 3.669 8.111 1.00 95.94 212 LYS A O 1
ATOM 1705 N N . LEU A 1 213 ? 6.345 3.145 6.254 1.00 97.62 213 LEU A N 1
ATOM 1706 C CA . LEU A 1 213 ? 5.169 2.944 5.405 1.00 97.62 213 LEU A CA 1
ATOM 1707 C C . LEU A 1 213 ? 4.287 1.801 5.925 1.00 97.62 213 LEU A C 1
ATOM 1709 O O . LEU A 1 213 ? 3.076 1.973 6.013 1.00 97.62 213 LEU A O 1
ATOM 1713 N N . VAL A 1 214 ? 4.877 0.667 6.334 1.00 97.12 214 VAL A N 1
ATOM 1714 C CA . VAL A 1 214 ? 4.116 -0.455 6.922 1.00 97.12 214 VAL A CA 1
ATOM 1715 C C . VAL A 1 214 ? 3.348 0.011 8.155 1.00 97.12 214 VAL A C 1
ATOM 1717 O O . VAL A 1 214 ? 2.147 -0.221 8.242 1.00 97.12 214 VAL A O 1
ATOM 1720 N N . ARG A 1 215 ? 4.014 0.729 9.068 1.00 96.75 215 ARG A N 1
ATOM 1721 C CA . ARG A 1 215 ? 3.380 1.248 10.287 1.00 96.75 215 ARG A CA 1
ATOM 1722 C C . ARG A 1 215 ? 2.243 2.217 9.991 1.00 96.75 215 ARG A C 1
ATOM 1724 O O . ARG A 1 215 ? 1.234 2.169 10.682 1.00 96.75 215 ARG A O 1
ATOM 1731 N N . ILE A 1 216 ? 2.395 3.086 8.991 1.00 98.38 216 ILE A N 1
ATOM 1732 C CA . ILE A 1 216 ? 1.324 3.999 8.570 1.00 98.38 216 ILE A CA 1
ATOM 1733 C C . ILE A 1 216 ? 0.102 3.197 8.120 1.00 98.38 216 ILE A C 1
ATOM 1735 O O . ILE A 1 216 ? -0.995 3.435 8.617 1.00 98.38 216 ILE A O 1
ATOM 1739 N N . VAL A 1 217 ? 0.290 2.216 7.234 1.00 98.31 217 VAL A N 1
ATOM 1740 C CA . VAL A 1 217 ? -0.822 1.401 6.731 1.00 98.31 217 VAL A CA 1
ATOM 1741 C C . VAL A 1 217 ? -1.471 0.596 7.861 1.00 98.31 217 VAL A C 1
ATOM 1743 O O . VAL A 1 217 ? -2.691 0.598 7.988 1.00 98.31 217 VAL A O 1
ATOM 1746 N N . GLU A 1 218 ? -0.699 -0.049 8.732 1.00 96.56 218 GLU A N 1
ATOM 1747 C CA . GLU A 1 218 ? -1.262 -0.826 9.846 1.00 96.56 218 GLU A CA 1
ATOM 1748 C C . GLU A 1 218 ? -2.037 0.043 10.842 1.00 96.56 218 GLU A C 1
ATOM 1750 O O . GLU A 1 218 ? -3.141 -0.327 11.240 1.00 96.56 218 GLU A O 1
ATOM 1755 N N . ASN A 1 219 ? -1.499 1.212 11.200 1.00 96.88 219 ASN A N 1
ATOM 1756 C CA . ASN A 1 219 ? -2.146 2.146 12.125 1.00 96.88 219 ASN A CA 1
ATOM 1757 C C . ASN A 1 219 ? -3.334 2.888 11.494 1.00 96.88 219 ASN A C 1
ATOM 1759 O O . ASN A 1 219 ? -4.112 3.515 12.213 1.00 96.88 219 ASN A O 1
ATOM 1763 N N . SER A 1 220 ? -3.483 2.831 10.169 1.00 98.12 220 SER A N 1
ATOM 1764 C CA . SER A 1 220 ? -4.649 3.368 9.466 1.00 98.12 220 SER A CA 1
ATOM 1765 C C . SER A 1 220 ? -5.865 2.431 9.513 1.00 98.12 220 SER A C 1
ATOM 1767 O O . SER A 1 220 ? -6.992 2.892 9.352 1.00 98.12 220 SER A O 1
ATOM 1769 N N . MET A 1 221 ? -5.691 1.144 9.828 1.00 98.12 221 MET A N 1
ATOM 1770 C CA . MET A 1 221 ? -6.804 0.197 9.985 1.00 98.12 221 MET A CA 1
ATOM 1771 C C . MET A 1 221 ? -7.356 0.179 11.419 1.00 98.12 221 MET A C 1
ATOM 1773 O O . MET A 1 221 ? -6.770 0.768 12.324 1.00 98.12 221 MET A O 1
ATOM 1777 N N . SER A 1 222 ? -8.485 -0.503 11.646 1.00 97.81 222 SER A N 1
ATOM 1778 C CA . SER A 1 222 ? -9.078 -0.625 12.989 1.00 97.81 222 SER A CA 1
ATOM 1779 C C . SER A 1 222 ? -8.150 -1.350 13.963 1.00 97.81 222 SER A C 1
ATOM 1781 O O . SER A 1 222 ? -8.089 -1.017 15.144 1.00 97.81 222 SER A O 1
ATOM 1783 N N . SER A 1 223 ? -7.422 -2.358 13.481 1.00 96.69 223 SER A N 1
ATOM 1784 C CA . SER A 1 223 ? -6.377 -3.022 14.255 1.00 96.69 223 SER A CA 1
ATOM 1785 C C . SER A 1 223 ? -5.395 -3.752 13.347 1.00 96.69 223 SER A C 1
ATOM 1787 O O . SER A 1 223 ? -5.740 -4.207 12.249 1.00 96.69 223 SER A O 1
ATOM 1789 N N . LYS A 1 224 ? -4.160 -3.909 13.828 1.00 93.50 224 LYS A N 1
ATOM 1790 C CA . LYS A 1 224 ? -3.157 -4.736 13.160 1.00 93.50 224 LYS A CA 1
ATOM 1791 C C . LYS A 1 224 ? -3.484 -6.218 13.315 1.00 93.50 224 LYS A C 1
ATOM 1793 O O . LYS A 1 224 ? -4.107 -6.656 14.278 1.00 93.50 224 LYS A O 1
ATOM 1798 N N . VAL A 1 225 ? -2.988 -7.007 12.374 1.00 92.50 225 VAL A N 1
ATOM 1799 C CA . VAL A 1 225 ? -3.044 -8.472 12.412 1.00 92.50 225 VAL A CA 1
ATOM 1800 C C . VAL A 1 225 ? -1.631 -9.018 12.534 1.00 92.50 225 VAL A C 1
ATOM 1802 O O . VAL A 1 225 ? -0.718 -8.508 11.883 1.00 92.50 225 VAL A O 1
ATOM 1805 N N . LEU A 1 226 ? -1.464 -10.044 13.364 1.00 92.38 226 LEU A N 1
ATOM 1806 C CA . LEU A 1 226 ? -0.185 -10.694 13.640 1.00 92.38 226 LEU A CA 1
ATOM 1807 C C . LEU A 1 226 ? -0.282 -12.191 13.341 1.00 92.38 226 LEU A C 1
ATOM 1809 O O . LEU A 1 226 ? -1.353 -12.781 13.477 1.00 92.38 226 LEU A O 1
ATOM 1813 N N . ASP A 1 227 ? 0.847 -12.802 12.984 1.00 88.12 227 ASP A N 1
ATOM 1814 C CA . ASP A 1 227 ? 0.902 -14.219 12.601 1.00 88.12 227 ASP A CA 1
ATOM 1815 C C . ASP A 1 227 ? 0.741 -15.168 13.801 1.00 88.12 227 ASP A C 1
ATOM 1817 O O . ASP A 1 227 ? 0.179 -16.254 13.668 1.00 88.12 227 ASP A O 1
ATOM 1821 N N . LEU A 1 228 ? 1.216 -14.766 14.986 1.00 88.38 228 LEU A N 1
ATOM 1822 C CA . LEU A 1 228 ? 1.158 -15.564 16.212 1.00 88.38 228 LEU A CA 1
ATOM 1823 C C . LEU A 1 228 ? 0.593 -14.740 17.369 1.00 88.38 228 LEU A C 1
ATOM 1825 O O . LEU A 1 228 ? 1.131 -13.688 17.715 1.00 88.38 228 LEU A O 1
ATOM 1829 N N . LEU A 1 229 ? -0.458 -15.262 18.005 1.00 91.56 229 LEU A N 1
ATOM 1830 C CA . LEU A 1 229 ? -1.161 -14.621 19.116 1.00 91.56 229 LEU A CA 1
ATOM 1831 C C . LEU A 1 229 ? -1.371 -15.603 20.269 1.00 91.56 229 LEU A C 1
ATOM 1833 O O . LEU A 1 229 ? -1.673 -16.778 20.056 1.00 91.56 229 LEU A O 1
ATOM 1837 N N . LYS A 1 230 ? -1.245 -15.126 21.513 1.00 94.00 230 LYS A N 1
ATOM 1838 C CA . LYS A 1 230 ? -1.868 -15.796 22.663 1.00 94.00 230 LYS A CA 1
ATOM 1839 C C . LYS A 1 230 ? -3.308 -15.302 22.822 1.00 94.00 230 LYS A C 1
ATOM 1841 O O . LYS A 1 230 ? -3.651 -14.227 22.350 1.00 94.00 230 LYS A O 1
ATOM 1846 N N . ARG A 1 231 ? -4.110 -16.014 23.622 1.00 95.69 231 ARG A N 1
ATOM 1847 C CA . ARG A 1 231 ? -5.494 -15.614 23.964 1.00 95.69 231 ARG A CA 1
ATOM 1848 C C . ARG A 1 231 ? -5.614 -14.174 24.483 1.00 95.69 231 ARG A C 1
ATOM 1850 O O . ARG A 1 231 ? -6.568 -13.483 24.158 1.00 95.69 231 ARG A O 1
ATOM 1857 N N . VAL A 1 232 ? -4.643 -13.720 25.280 1.00 94.94 232 VAL A N 1
ATOM 1858 C CA . VAL A 1 232 ? -4.614 -12.335 25.789 1.00 94.94 232 VAL A CA 1
ATOM 1859 C C . VAL A 1 232 ? -4.368 -11.308 24.682 1.00 94.94 232 VAL A C 1
ATOM 1861 O O . VAL A 1 232 ? -4.920 -10.218 24.737 1.00 94.94 232 VAL A O 1
ATOM 1864 N N . ASP A 1 233 ? -3.579 -11.664 23.665 1.00 95.75 233 ASP A N 1
ATOM 1865 C CA . ASP A 1 233 ? -3.308 -10.797 22.516 1.00 95.75 233 ASP A CA 1
ATOM 1866 C C . ASP A 1 233 ? -4.507 -10.749 21.568 1.00 95.75 233 ASP A C 1
ATOM 1868 O O . ASP A 1 233 ? -4.826 -9.696 21.028 1.00 95.75 233 ASP A O 1
ATOM 1872 N N . GLU A 1 234 ? -5.182 -11.885 21.387 1.00 95.31 234 GLU A N 1
ATOM 1873 C CA . GLU A 1 234 ? -6.404 -11.991 20.591 1.00 95.31 234 GLU A CA 1
ATOM 1874 C C . GLU A 1 234 ? -7.509 -11.090 21.151 1.00 95.31 234 GLU A C 1
ATOM 1876 O O . GLU A 1 234 ? -8.083 -10.297 20.406 1.00 95.31 234 GLU A O 1
ATOM 1881 N N . LEU A 1 235 ? -7.738 -11.136 22.471 1.00 94.31 235 LEU A N 1
ATOM 1882 C CA . LEU A 1 235 ? -8.670 -10.228 23.141 1.00 94.31 235 LEU A CA 1
ATOM 1883 C C . LEU A 1 235 ? -8.321 -8.762 22.857 1.00 94.31 235 LEU A C 1
ATOM 1885 O O . LEU A 1 235 ? -9.204 -7.979 22.517 1.00 94.31 235 LEU A O 1
ATOM 1889 N N . GLU A 1 236 ? -7.044 -8.397 22.970 1.00 93.69 236 GLU A N 1
ATOM 1890 C CA . GLU A 1 236 ? -6.602 -7.016 22.788 1.00 93.69 236 GLU A CA 1
ATOM 1891 C C . GLU A 1 236 ? -6.750 -6.543 21.338 1.00 93.69 236 GLU A C 1
ATOM 1893 O O . GLU A 1 236 ? -7.236 -5.441 21.094 1.00 93.69 236 GLU A O 1
ATOM 1898 N N . ILE A 1 237 ? -6.407 -7.384 20.360 1.00 94.69 237 ILE A N 1
ATOM 1899 C CA . ILE A 1 237 ? -6.571 -7.071 1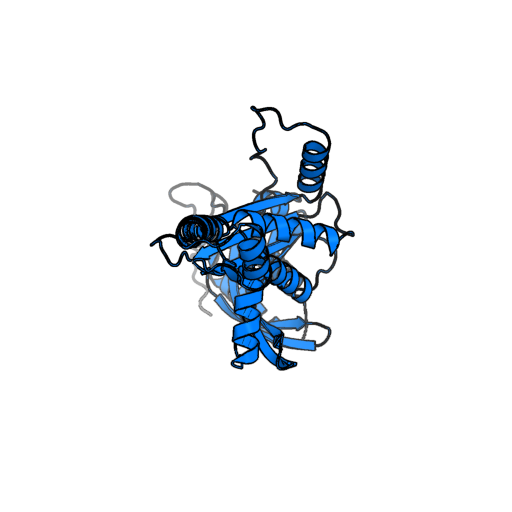8.934 1.00 94.69 237 ILE A CA 1
ATOM 1900 C C . ILE A 1 237 ? -8.043 -6.887 18.575 1.00 94.69 237 ILE A C 1
ATOM 1902 O O . ILE A 1 237 ? -8.375 -5.916 17.891 1.00 94.69 237 ILE A O 1
ATOM 1906 N N . VAL A 1 238 ? -8.917 -7.786 19.038 1.00 94.88 238 VAL A N 1
ATOM 1907 C CA . VAL A 1 238 ? -10.361 -7.716 18.776 1.00 94.88 238 VAL A CA 1
ATOM 1908 C C . VAL A 1 238 ? -10.968 -6.489 19.447 1.00 94.88 238 VAL A C 1
ATOM 1910 O O . VAL A 1 238 ? -11.720 -5.753 18.804 1.00 94.88 238 VAL A O 1
ATOM 1913 N N . ARG A 1 239 ? -10.613 -6.230 20.711 1.00 93.69 239 ARG A N 1
ATOM 1914 C CA . ARG A 1 239 ? -11.087 -5.064 21.459 1.00 93.69 239 ARG A CA 1
ATOM 1915 C C . ARG A 1 239 ? -10.652 -3.764 20.788 1.00 93.69 239 ARG A C 1
ATOM 1917 O O . ARG A 1 239 ? -11.496 -2.908 20.552 1.00 93.69 239 ARG A O 1
ATOM 1924 N N . ASN A 1 240 ? -9.374 -3.635 20.431 1.00 92.62 240 ASN A N 1
ATOM 1925 C CA . ASN A 1 240 ? -8.846 -2.429 19.790 1.00 92.62 240 ASN A CA 1
ATOM 1926 C C . ASN A 1 240 ? -9.512 -2.150 18.445 1.00 92.62 240 ASN A C 1
ATOM 1928 O O . ASN A 1 240 ? -9.812 -0.997 18.152 1.00 92.62 240 ASN A O 1
ATOM 1932 N N . ALA A 1 241 ? -9.825 -3.193 17.676 1.00 96.12 241 ALA A N 1
ATOM 1933 C CA . ALA A 1 241 ? -10.531 -3.028 16.415 1.00 96.12 241 ALA A CA 1
ATOM 1934 C C . ALA A 1 241 ? -11.952 -2.487 16.602 1.00 96.12 241 ALA A C 1
ATOM 1936 O O . ALA A 1 241 ? -12.359 -1.572 15.895 1.00 96.12 241 ALA A O 1
ATOM 1937 N N . HIS A 1 242 ? -12.697 -3.017 17.575 1.00 95.62 242 HIS A N 1
ATOM 1938 C CA . HIS A 1 242 ? -14.062 -2.559 17.838 1.00 95.62 242 HIS A CA 1
ATOM 1939 C C . HIS A 1 242 ? -14.116 -1.221 18.587 1.00 95.62 242 HIS A C 1
ATOM 1941 O O . HIS A 1 242 ? -15.154 -0.569 18.569 1.00 95.62 242 HIS A O 1
ATOM 1947 N N . LEU A 1 243 ? -13.029 -0.795 19.237 1.00 93.19 243 LEU A N 1
ATOM 1948 C CA . LEU A 1 243 ? -12.909 0.561 19.787 1.00 93.19 243 LEU A CA 1
ATOM 1949 C C . LEU A 1 243 ? -12.573 1.601 18.712 1.00 93.19 243 LEU A C 1
ATOM 1951 O O . LEU A 1 243 ? -12.828 2.781 18.922 1.00 93.19 243 LEU A O 1
ATOM 1955 N N . ASN A 1 244 ? -12.019 1.170 17.576 1.00 94.06 244 ASN A N 1
ATOM 1956 C CA . ASN A 1 244 ? -11.615 2.037 16.471 1.00 94.06 244 ASN A CA 1
ATOM 1957 C C . ASN A 1 244 ? -12.225 1.551 15.141 1.00 94.06 244 ASN A C 1
ATOM 1959 O O . ASN A 1 244 ? -11.484 1.209 14.210 1.00 94.06 244 ASN A O 1
ATOM 1963 N N . PRO A 1 245 ? -13.563 1.464 15.027 1.00 96.56 245 PRO A N 1
ATOM 1964 C CA . PRO A 1 245 ? -14.199 1.059 13.781 1.00 96.56 245 PRO A CA 1
ATOM 1965 C C . PRO A 1 245 ? -13.906 2.091 12.684 1.00 96.56 245 PRO A C 1
ATOM 1967 O O . PRO A 1 245 ? -13.903 3.295 12.934 1.00 96.56 245 PRO A O 1
ATOM 1970 N N . ARG A 1 246 ? -13.617 1.620 11.471 1.00 97.38 246 ARG A N 1
ATOM 1971 C CA . ARG A 1 246 ? -13.231 2.465 10.333 1.00 97.38 246 ARG A CA 1
ATOM 1972 C C . ARG A 1 246 ? -13.849 1.921 9.056 1.00 97.38 246 ARG A C 1
ATOM 1974 O O . ARG A 1 246 ? -13.741 0.722 8.782 1.00 97.38 246 ARG A O 1
ATOM 1981 N N . PHE A 1 247 ? -14.465 2.800 8.268 1.00 98.31 247 PHE A N 1
ATOM 1982 C CA . PHE A 1 247 ? -14.822 2.471 6.893 1.00 98.31 247 PHE A CA 1
ATOM 1983 C C . PHE A 1 247 ? -13.574 2.355 6.008 1.00 98.31 247 PHE A C 1
ATOM 1985 O O . PHE A 1 247 ? -12.467 2.709 6.417 1.00 98.31 247 PHE A O 1
ATOM 1992 N N . VAL A 1 248 ? -13.742 1.874 4.772 1.00 98.06 248 VAL A N 1
ATOM 1993 C CA . VAL A 1 248 ? -12.640 1.791 3.799 1.00 98.06 248 VAL A CA 1
ATOM 1994 C C . VAL A 1 248 ? -12.046 3.181 3.515 1.00 98.06 248 VAL A C 1
ATOM 1996 O O . VAL A 1 248 ? -10.834 3.332 3.374 1.00 98.06 248 VAL A O 1
ATOM 1999 N N . GLU A 1 249 ? -12.895 4.205 3.504 1.00 98.19 249 GLU A N 1
ATOM 2000 C CA . GLU A 1 249 ? -12.558 5.596 3.234 1.00 98.19 249 GLU A CA 1
ATOM 2001 C C . GLU A 1 249 ? -11.784 6.205 4.400 1.00 98.19 249 GLU A C 1
ATOM 2003 O O . GLU A 1 249 ? -10.802 6.913 4.184 1.00 98.19 249 GLU A O 1
ATOM 2008 N N . ASP A 1 250 ? -12.185 5.892 5.635 1.00 98.31 250 ASP A N 1
ATOM 2009 C CA . ASP A 1 250 ? -11.497 6.367 6.838 1.00 98.31 250 ASP A CA 1
ATOM 2010 C C . ASP A 1 250 ? -10.072 5.828 6.89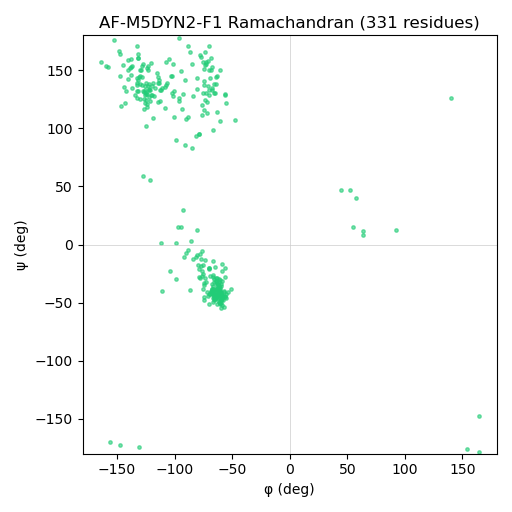3 1.00 98.31 250 ASP A C 1
ATOM 2012 O O . ASP A 1 250 ? -9.149 6.563 7.222 1.00 98.31 250 ASP A O 1
ATOM 2016 N N . VAL A 1 251 ? -9.869 4.573 6.489 1.00 98.56 251 VAL A N 1
ATOM 2017 C CA . VAL A 1 251 ? -8.529 3.984 6.393 1.00 98.56 251 VAL A CA 1
ATOM 2018 C C . VAL A 1 251 ? -7.651 4.775 5.414 1.00 98.56 251 VAL A C 1
ATOM 2020 O O . VAL A 1 251 ? -6.517 5.115 5.746 1.00 98.56 251 VAL A O 1
ATOM 2023 N N . VAL A 1 252 ? -8.165 5.142 4.235 1.00 98.56 252 VAL A N 1
ATOM 2024 C CA . VAL A 1 252 ? -7.410 5.960 3.265 1.00 98.56 252 VAL A CA 1
ATOM 2025 C C . VAL A 1 252 ? -7.136 7.369 3.804 1.00 98.56 252 VAL A C 1
ATOM 2027 O O . VAL A 1 252 ? -6.009 7.855 3.681 1.00 98.56 252 VAL A O 1
ATOM 2030 N N . ARG A 1 253 ? -8.118 8.016 4.446 1.00 98.19 253 ARG A N 1
ATOM 2031 C CA . ARG A 1 253 ? -7.943 9.337 5.084 1.00 98.19 253 ARG A CA 1
ATOM 2032 C C . ARG A 1 253 ? -6.883 9.297 6.184 1.00 98.19 253 ARG A C 1
ATOM 2034 O O . ARG A 1 253 ? -6.036 10.184 6.258 1.00 98.19 253 ARG A O 1
ATOM 2041 N N . GLU A 1 254 ? -6.868 8.240 6.987 1.00 98.38 254 GLU A N 1
ATOM 2042 C CA . GLU A 1 254 ? -5.864 8.033 8.029 1.00 98.38 254 GLU A CA 1
ATOM 2043 C C . GLU A 1 254 ? -4.468 7.800 7.438 1.00 98.38 254 GLU A C 1
ATOM 2045 O O . GLU A 1 254 ? -3.493 8.344 7.956 1.00 98.38 254 GLU A O 1
ATOM 2050 N N . MET A 1 255 ? -4.343 7.073 6.318 1.00 98.62 255 MET A N 1
ATOM 2051 C CA . MET A 1 255 ? -3.060 6.962 5.610 1.00 98.62 255 MET A CA 1
ATOM 2052 C C . MET A 1 255 ? -2.543 8.327 5.143 1.00 98.62 255 MET A C 1
ATOM 2054 O O . MET A 1 255 ? -1.346 8.589 5.286 1.00 98.62 255 MET A O 1
ATOM 2058 N N . VAL A 1 256 ? -3.417 9.198 4.618 1.00 98.12 256 VAL A N 1
ATOM 2059 C CA . VAL A 1 256 ? -3.068 10.582 4.244 1.00 98.12 256 VAL A CA 1
ATOM 2060 C C . VAL A 1 256 ? -2.573 11.356 5.468 1.00 98.12 256 VAL A C 1
ATOM 2062 O O . VAL A 1 256 ? -1.451 11.865 5.455 1.00 98.12 256 VAL A O 1
ATOM 2065 N N . ALA A 1 257 ? -3.362 11.399 6.545 1.00 97.94 257 ALA A N 1
ATOM 2066 C CA . ALA A 1 257 ? -3.031 12.159 7.750 1.00 97.94 257 ALA A CA 1
ATOM 2067 C C . ALA A 1 257 ? -1.707 11.699 8.386 1.00 97.94 257 ALA A C 1
ATOM 2069 O O . ALA A 1 257 ? -0.837 12.515 8.702 1.00 97.94 257 ALA A O 1
ATOM 2070 N N . LEU A 1 258 ? -1.516 10.384 8.533 1.00 98.31 258 LEU A N 1
ATOM 2071 C CA . LEU A 1 258 ? -0.297 9.808 9.101 1.00 98.31 258 LEU A CA 1
ATOM 2072 C C . LEU A 1 258 ? 0.925 10.039 8.204 1.00 98.31 258 LEU A C 1
ATOM 2074 O O . LEU A 1 258 ? 2.012 10.284 8.722 1.00 98.31 258 LEU A O 1
ATOM 2078 N N . THR A 1 259 ? 0.758 10.006 6.881 1.00 98.31 259 THR A N 1
ATOM 2079 C CA . THR A 1 259 ? 1.839 10.276 5.922 1.00 98.31 259 THR A CA 1
ATOM 2080 C C . THR A 1 259 ? 2.297 11.727 5.988 1.00 98.31 259 THR A C 1
ATOM 2082 O O . THR A 1 259 ? 3.494 11.970 6.131 1.00 98.31 259 THR A O 1
ATOM 2085 N N . LEU A 1 260 ? 1.368 12.688 5.946 1.00 97.06 260 LEU A N 1
ATOM 2086 C CA . LEU A 1 260 ? 1.704 14.113 6.038 1.00 97.06 260 LEU A CA 1
ATOM 2087 C C . LEU A 1 260 ? 2.378 14.460 7.372 1.00 97.06 260 LEU A C 1
ATOM 2089 O O . LEU A 1 260 ? 3.240 15.334 7.419 1.00 97.06 260 LEU A O 1
ATOM 2093 N N . LYS A 1 261 ? 2.013 13.755 8.448 1.00 97.25 261 LYS A N 1
ATOM 2094 C CA . LYS A 1 261 ? 2.631 13.911 9.767 1.00 97.25 261 LYS A CA 1
ATOM 2095 C C . LYS A 1 261 ? 4.024 13.280 9.861 1.00 97.25 261 LYS A C 1
ATOM 2097 O O . LYS A 1 261 ? 4.919 13.875 10.450 1.00 97.25 261 LYS A O 1
ATOM 2102 N N . GLU A 1 262 ? 4.200 12.061 9.356 1.00 97.50 262 GLU A N 1
ATOM 2103 C CA . GLU A 1 262 ? 5.455 11.300 9.481 1.00 97.50 262 GLU A CA 1
ATOM 2104 C C . GLU A 1 262 ? 6.537 11.780 8.501 1.00 97.50 262 GLU A C 1
ATOM 2106 O O . GLU A 1 262 ? 7.733 11.660 8.784 1.00 97.50 262 GLU A O 1
ATOM 2111 N N . PHE A 1 263 ? 6.120 12.308 7.348 1.00 96.56 263 PHE A N 1
ATOM 2112 C CA . PHE A 1 263 ? 6.991 12.783 6.276 1.00 96.56 263 PHE A CA 1
ATOM 2113 C C . PHE A 1 263 ? 6.735 14.266 5.972 1.00 96.56 263 PHE A C 1
ATOM 2115 O O . PHE A 1 263 ? 6.491 14.656 4.831 1.00 96.56 263 PHE A O 1
ATOM 2122 N N . ASP A 1 264 ? 6.835 15.105 7.003 1.00 94.12 264 ASP A N 1
ATOM 2123 C CA . ASP A 1 264 ? 6.718 16.571 6.915 1.00 94.12 264 ASP A CA 1
ATOM 2124 C C . ASP A 1 264 ? 7.708 17.219 5.926 1.00 94.12 264 ASP A C 1
ATOM 2126 O O . ASP A 1 264 ? 7.496 18.328 5.437 1.00 94.12 264 ASP A O 1
ATOM 2130 N N . PHE A 1 265 ? 8.781 16.503 5.597 1.00 95.25 265 PHE A N 1
ATOM 2131 C CA . PHE A 1 265 ? 9.796 16.905 4.643 1.00 95.25 265 PHE A CA 1
ATOM 2132 C C . PHE A 1 265 ? 9.389 16.736 3.172 1.00 95.25 265 PHE A C 1
ATOM 2134 O O . PHE A 1 265 ? 10.187 17.131 2.314 1.00 95.25 265 PHE A O 1
ATOM 2141 N N . LEU A 1 266 ? 8.254 16.100 2.856 1.00 96.44 266 LEU A N 1
ATOM 2142 C CA . LEU A 1 266 ? 7.818 15.919 1.468 1.00 96.44 266 LEU A CA 1
ATOM 2143 C C . LEU A 1 266 ? 7.484 17.272 0.829 1.00 96.44 266 LEU A C 1
ATOM 2145 O O . LEU A 1 266 ? 6.764 18.096 1.407 1.00 96.44 266 LEU A O 1
ATOM 2149 N N . SER A 1 267 ? 8.039 17.494 -0.361 1.00 96.50 267 SER A N 1
ATOM 2150 C CA . SER A 1 267 ? 7.763 18.681 -1.168 1.00 96.50 267 SER A CA 1
ATOM 2151 C C . SER A 1 267 ? 6.368 18.589 -1.780 1.00 96.50 267 SER A C 1
ATOM 2153 O O . SER A 1 267 ? 5.761 17.523 -1.807 1.00 96.50 267 SER A O 1
ATOM 2155 N N . ASP A 1 268 ? 5.855 19.702 -2.292 1.00 96.19 268 ASP A N 1
ATOM 2156 C CA . ASP A 1 268 ? 4.541 19.714 -2.939 1.00 96.19 268 ASP A CA 1
ATOM 2157 C C . ASP A 1 268 ? 4.537 18.961 -4.285 1.00 96.19 268 ASP A C 1
ATOM 2159 O O . ASP A 1 268 ? 3.482 18.490 -4.703 1.00 96.19 268 ASP A O 1
ATOM 2163 N N . ASP A 1 269 ? 5.709 18.767 -4.901 1.00 95.38 269 ASP A N 1
ATOM 2164 C CA . ASP A 1 269 ? 5.899 17.989 -6.133 1.00 95.38 269 ASP A CA 1
ATOM 2165 C C . ASP A 1 269 ? 6.052 16.480 -5.883 1.00 95.38 269 ASP A C 1
ATOM 2167 O O . ASP A 1 269 ? 6.019 15.693 -6.833 1.00 95.38 269 ASP A O 1
ATOM 2171 N N . ASP A 1 270 ? 6.250 16.055 -4.631 1.00 96.94 270 ASP A N 1
ATOM 2172 C CA . ASP A 1 270 ? 6.321 14.638 -4.277 1.00 96.94 270 ASP A CA 1
ATOM 2173 C C . ASP A 1 270 ? 4.952 13.968 -4.482 1.00 96.94 270 ASP A C 1
ATOM 2175 O O . ASP A 1 270 ? 3.897 14.599 -4.398 1.00 96.94 270 ASP A O 1
ATOM 2179 N N . TYR A 1 271 ? 4.959 12.667 -4.756 1.00 97.69 271 TYR A N 1
ATOM 2180 C CA . TYR A 1 271 ? 3.760 11.903 -5.093 1.00 97.69 271 TYR A CA 1
ATOM 2181 C C . TYR A 1 271 ? 3.261 11.045 -3.941 1.00 97.69 271 TYR A C 1
ATOM 2183 O O . TYR A 1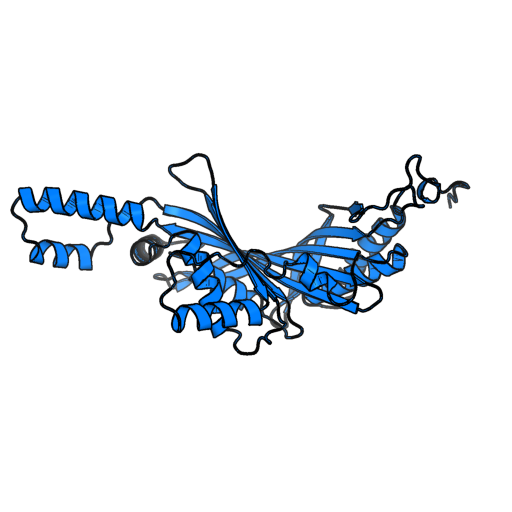 271 ? 4.052 10.433 -3.222 1.00 97.69 271 TYR A O 1
ATOM 2191 N N . PHE A 1 272 ? 1.943 10.914 -3.841 1.00 97.69 272 PHE A N 1
ATOM 2192 C CA . PHE A 1 272 ? 1.254 10.073 -2.877 1.00 97.69 272 PHE A CA 1
ATOM 2193 C C . PHE A 1 272 ? 0.211 9.189 -3.562 1.00 97.69 272 PHE A C 1
ATOM 2195 O O . PHE A 1 272 ? -0.562 9.640 -4.407 1.00 97.69 272 PHE A O 1
ATOM 2202 N N . LEU A 1 273 ? 0.140 7.931 -3.133 1.00 98.19 273 LEU A N 1
ATOM 2203 C CA . LEU A 1 273 ? -0.936 7.009 -3.469 1.00 98.19 273 LEU A CA 1
ATOM 2204 C C . LEU A 1 273 ? -1.257 6.117 -2.273 1.00 98.19 273 LEU A C 1
ATOM 2206 O O . LEU A 1 273 ? -0.407 5.343 -1.838 1.00 98.19 273 LEU A O 1
ATOM 2210 N N . ALA A 1 274 ? -2.503 6.156 -1.817 1.00 98.38 274 ALA A N 1
ATOM 2211 C CA . ALA A 1 274 ? -3.060 5.211 -0.860 1.00 98.38 274 ALA A CA 1
ATOM 2212 C C . ALA A 1 274 ? -4.253 4.478 -1.474 1.00 98.38 274 ALA A C 1
ATOM 2214 O O . ALA A 1 274 ? -5.111 5.094 -2.103 1.00 98.38 274 ALA A O 1
ATOM 2215 N N . LYS A 1 275 ? -4.315 3.164 -1.270 1.00 98.62 275 LYS A N 1
ATOM 2216 C CA . LYS A 1 275 ? -5.437 2.305 -1.659 1.00 98.62 275 LYS A CA 1
ATOM 2217 C C . LYS A 1 275 ? -5.802 1.409 -0.487 1.00 98.62 275 LYS A C 1
ATOM 2219 O O . LYS A 1 275 ? -4.908 0.913 0.200 1.00 98.62 275 LYS A O 1
ATOM 2224 N N . GLN A 1 276 ? -7.086 1.142 -0.313 1.00 98.56 276 GLN A N 1
ATOM 2225 C CA . GLN A 1 276 ? -7.584 0.161 0.640 1.00 98.56 276 GLN A CA 1
ATOM 2226 C C . GLN A 1 276 ? -8.622 -0.729 -0.039 1.00 98.56 276 GLN A C 1
ATOM 2228 O O . GLN A 1 276 ? -9.560 -0.230 -0.657 1.00 98.56 276 GLN A O 1
ATOM 2233 N N . THR A 1 277 ? -8.478 -2.039 0.144 1.00 98.62 277 THR A N 1
ATOM 2234 C CA . THR A 1 277 ? -9.465 -3.048 -0.251 1.00 98.62 277 THR A CA 1
ATOM 2235 C C . THR A 1 277 ? -9.902 -3.835 0.977 1.00 98.62 277 THR A C 1
ATOM 2237 O O . THR A 1 277 ? -9.065 -4.454 1.634 1.00 98.62 277 THR A O 1
ATOM 2240 N N . ASN A 1 278 ? -11.199 -3.864 1.272 1.00 98.12 278 ASN A N 1
ATOM 2241 C CA . ASN A 1 278 ? -11.780 -4.718 2.305 1.00 98.12 278 ASN A CA 1
ATOM 2242 C C . ASN A 1 278 ? -12.457 -5.937 1.669 1.00 98.12 278 ASN A C 1
ATOM 2244 O O . ASN A 1 278 ? -13.267 -5.798 0.751 1.00 98.12 278 ASN A O 1
ATOM 2248 N N . TYR A 1 279 ? -12.148 -7.130 2.182 1.00 97.19 279 TYR A N 1
ATOM 2249 C CA . TYR A 1 279 ? -12.774 -8.382 1.752 1.00 97.19 279 TYR A CA 1
ATOM 2250 C C . TYR A 1 279 ? -13.994 -8.653 2.637 1.00 97.19 279 TYR A C 1
ATOM 2252 O O . TYR A 1 279 ? -13.877 -9.305 3.672 1.00 97.19 279 TYR A O 1
ATOM 2260 N N .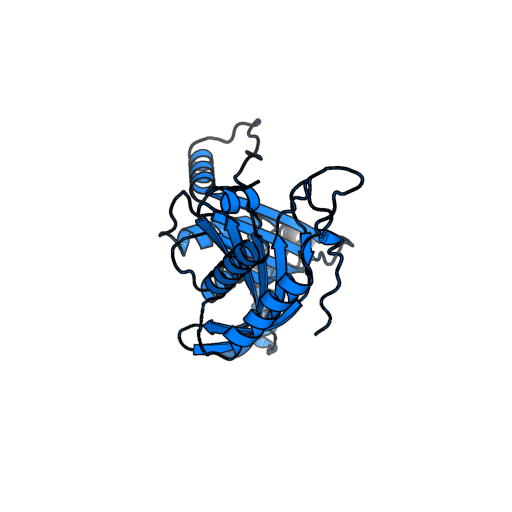 GLU A 1 280 ? -15.142 -8.078 2.279 1.00 95.25 280 GLU A N 1
ATOM 2261 C CA . GLU A 1 280 ? -16.333 -8.039 3.134 1.00 95.25 280 GLU A CA 1
ATOM 2262 C C . GLU A 1 280 ? -16.800 -9.431 3.588 1.00 95.25 280 GLU A C 1
ATOM 2264 O O . GLU A 1 280 ? -17.020 -10.331 2.784 1.00 95.25 280 GLU A O 1
ATOM 2269 N N . GLY A 1 281 ? -16.997 -9.605 4.900 1.00 93.12 281 GLY A N 1
ATOM 2270 C CA . GLY A 1 281 ? -17.408 -10.894 5.474 1.00 93.12 281 GLY A CA 1
ATOM 2271 C C . GLY A 1 281 ? -18.885 -11.244 5.257 1.00 93.12 281 GLY A C 1
ATOM 2272 O O . GLY A 1 281 ? -19.269 -12.403 5.402 1.00 93.12 281 GLY A O 1
ATOM 2273 N N . ILE A 1 282 ? -19.714 -10.252 4.920 1.00 94.00 282 ILE A N 1
ATOM 2274 C CA . ILE A 1 282 ? -21.169 -10.391 4.727 1.00 94.00 282 ILE A CA 1
ATOM 2275 C C . ILE A 1 282 ? -21.603 -10.213 3.263 1.00 94.00 282 ILE A C 1
ATOM 2277 O O . ILE A 1 282 ? -22.792 -10.296 2.952 1.00 94.00 282 ILE A O 1
ATOM 2281 N N . HIS A 1 283 ? -20.651 -9.982 2.356 1.00 94.44 283 HIS A N 1
ATOM 2282 C CA . HIS A 1 283 ? -20.899 -9.769 0.933 1.00 94.44 283 HIS A CA 1
ATOM 2283 C C . HIS A 1 283 ? -19.964 -10.635 0.082 1.00 94.44 283 HIS A C 1
ATOM 2285 O O . HIS A 1 283 ? -18.930 -11.102 0.540 1.00 94.44 283 HIS A O 1
ATOM 2291 N N . SER A 1 284 ? -20.329 -10.860 -1.180 1.00 94.50 284 SER A N 1
ATOM 2292 C CA . SER A 1 284 ? -19.501 -11.614 -2.139 1.00 94.50 284 SER A CA 1
ATOM 2293 C C . SER A 1 284 ? -18.605 -10.716 -2.999 1.00 94.50 284 SER A C 1
ATOM 2295 O O . SER A 1 284 ? -18.112 -11.155 -4.035 1.00 94.50 284 SER A O 1
ATOM 2297 N N . TYR A 1 285 ? -18.435 -9.457 -2.602 1.00 95.19 285 TYR A N 1
ATOM 2298 C CA . TYR A 1 285 ? -17.630 -8.461 -3.299 1.00 95.19 285 TYR A CA 1
ATOM 2299 C C . TYR A 1 285 ? -16.697 -7.744 -2.326 1.00 95.19 285 TYR A C 1
ATOM 2301 O O . TYR A 1 285 ? -16.872 -7.785 -1.109 1.00 95.19 285 TYR A O 1
ATOM 2309 N N . GLU A 1 286 ? -15.706 -7.073 -2.896 1.00 97.94 286 GLU A N 1
ATOM 2310 C CA . GLU A 1 286 ? -14.754 -6.243 -2.173 1.00 97.94 286 GLU A CA 1
ATOM 2311 C C . GLU A 1 286 ? -15.224 -4.788 -2.164 1.00 97.94 286 GLU A C 1
ATOM 2313 O O . GLU A 1 286 ? -15.863 -4.321 -3.110 1.00 97.94 286 GLU A O 1
ATOM 2318 N N . VAL A 1 287 ? -14.879 -4.064 -1.104 1.00 97.75 287 VAL A N 1
ATOM 2319 C CA . VAL A 1 287 ? -15.114 -2.621 -0.990 1.00 97.75 287 VAL A CA 1
ATOM 2320 C C . VAL A 1 287 ? -13.771 -1.901 -1.097 1.00 97.75 287 VAL A C 1
ATOM 2322 O O . VAL A 1 287 ? -12.787 -2.337 -0.499 1.00 97.75 287 VAL A O 1
ATOM 2325 N N . TYR A 1 288 ? -13.716 -0.822 -1.881 1.00 98.25 288 TYR A N 1
ATOM 2326 C CA . TYR A 1 288 ? -12.468 -0.183 -2.302 1.00 98.25 288 TYR A CA 1
ATOM 2327 C C . TYR A 1 288 ? -12.499 1.335 -2.130 1.00 98.25 288 TYR A C 1
ATOM 2329 O O . TYR A 1 288 ? -13.487 1.973 -2.487 1.00 98.25 288 TYR A O 1
ATOM 2337 N N . ALA A 1 289 ? -11.389 1.909 -1.668 1.00 97.81 289 ALA A N 1
ATOM 2338 C CA . ALA A 1 289 ? -11.143 3.347 -1.698 1.00 97.81 289 ALA A CA 1
ATOM 2339 C C . ALA A 1 289 ? -9.701 3.651 -2.115 1.00 97.81 289 ALA A C 1
ATOM 2341 O O . ALA A 1 289 ? -8.782 2.862 -1.884 1.00 97.81 289 ALA A O 1
ATOM 2342 N N . GLU A 1 290 ? -9.500 4.826 -2.708 1.00 96.56 290 GLU A N 1
ATOM 2343 C CA . GLU A 1 290 ? -8.199 5.298 -3.170 1.00 96.56 290 GLU A CA 1
ATOM 2344 C C . GLU A 1 290 ? -8.089 6.817 -3.047 1.00 96.56 290 GLU A C 1
ATOM 2346 O O . GLU A 1 290 ? -9.054 7.541 -3.286 1.00 96.56 290 GLU A O 1
ATOM 2351 N N . ARG A 1 291 ? -6.882 7.298 -2.733 1.00 94.44 291 ARG A N 1
ATOM 2352 C CA . ARG A 1 291 ? -6.482 8.692 -2.941 1.00 94.44 291 ARG A CA 1
ATOM 2353 C C . ARG A 1 291 ? -5.097 8.732 -3.568 1.00 94.44 291 ARG A C 1
ATOM 2355 O O . ARG A 1 291 ? -4.163 8.126 -3.046 1.00 94.44 291 ARG A O 1
ATOM 2362 N N . SER A 1 292 ? -4.962 9.478 -4.660 1.00 95.25 292 SER A N 1
ATOM 2363 C CA . SER A 1 292 ? -3.704 9.639 -5.389 1.00 95.25 292 SER A CA 1
ATOM 2364 C C . SER A 1 292 ? -3.506 11.065 -5.875 1.00 95.25 292 SER A C 1
ATOM 2366 O O . SER A 1 292 ? -4.486 11.669 -6.300 1.00 95.25 292 SER A O 1
ATOM 2368 N N . GLY A 1 293 ? -2.286 11.585 -5.850 1.00 95.00 293 GLY A N 1
ATOM 2369 C CA . GLY A 1 293 ? -1.974 12.934 -6.323 1.00 95.00 293 GLY A CA 1
ATOM 2370 C C . GLY A 1 293 ? -0.612 13.404 -5.834 1.00 95.00 293 GLY A C 1
ATOM 2371 O O . GLY A 1 293 ? 0.091 12.669 -5.132 1.00 95.00 293 GLY A O 1
ATOM 2372 N N . THR A 1 294 ? -0.243 14.632 -6.175 1.00 96.75 294 THR A N 1
ATOM 2373 C CA . THR A 1 294 ? 0.911 15.276 -5.544 1.00 96.75 294 THR A CA 1
ATOM 2374 C C . THR A 1 294 ? 0.580 15.689 -4.110 1.00 96.75 294 THR A C 1
ATOM 2376 O O . THR A 1 294 ? -0.579 15.872 -3.722 1.00 96.75 294 THR A O 1
ATOM 2379 N N . ILE A 1 295 ? 1.609 15.839 -3.284 1.00 96.75 295 ILE A N 1
ATOM 2380 C CA . ILE A 1 295 ? 1.457 16.312 -1.907 1.00 96.75 295 ILE A CA 1
ATOM 2381 C C . ILE A 1 295 ? 0.884 17.738 -1.880 1.00 96.75 295 ILE A C 1
ATOM 2383 O O . ILE A 1 295 ? 0.093 18.052 -0.989 1.00 96.75 295 ILE A O 1
ATOM 2387 N N . GLY A 1 296 ? 1.227 18.577 -2.862 1.00 94.94 296 GLY A N 1
ATOM 2388 C CA . GLY A 1 296 ? 0.664 19.916 -3.030 1.00 94.94 296 GLY A CA 1
ATOM 2389 C C . GLY A 1 296 ? -0.846 19.892 -3.261 1.00 94.94 296 GLY A C 1
ATOM 2390 O O . GLY A 1 296 ? -1.575 20.562 -2.531 1.00 94.94 296 GLY A O 1
ATOM 2391 N N . GLU A 1 297 ? -1.316 19.057 -4.197 1.00 93.50 297 GLU A N 1
ATOM 2392 C CA . GLU A 1 297 ? -2.748 18.873 -4.487 1.00 93.50 297 GLU A CA 1
ATOM 2393 C C . GLU A 1 297 ? -3.524 18.465 -3.223 1.00 93.50 297 GLU A C 1
ATOM 2395 O O . GLU A 1 297 ? -4.571 19.033 -2.914 1.00 93.50 297 GLU A O 1
ATOM 2400 N N . ILE A 1 298 ? -2.989 17.511 -2.453 1.00 93.44 298 ILE A N 1
ATOM 2401 C CA . ILE A 1 298 ? -3.616 17.020 -1.217 1.00 93.44 298 ILE A CA 1
ATOM 2402 C C . ILE A 1 298 ? -3.657 18.112 -0.138 1.00 93.44 298 ILE A C 1
ATOM 2404 O O . ILE A 1 298 ? -4.689 18.314 0.502 1.00 93.44 298 ILE A O 1
ATOM 2408 N N . LYS A 1 299 ? -2.550 18.831 0.087 1.00 93.19 299 LYS A N 1
ATOM 2409 C CA . LYS A 1 299 ? -2.496 19.913 1.085 1.00 93.19 299 LYS A CA 1
ATOM 2410 C C . LYS A 1 299 ? -3.430 21.066 0.724 1.00 93.19 299 LYS A C 1
ATOM 2412 O O . LYS A 1 299 ? -4.018 21.667 1.619 1.00 93.19 299 LYS A O 1
ATOM 2417 N N . GLU A 1 300 ? -3.536 21.407 -0.557 1.00 91.06 300 GLU A N 1
ATOM 2418 C CA . GLU A 1 300 ? -4.447 22.449 -1.030 1.00 91.06 300 GLU A CA 1
ATOM 2419 C C . GLU A 1 300 ? -5.909 22.049 -0.806 1.00 91.06 300 GLU A C 1
ATOM 2421 O O . GLU A 1 300 ? -6.686 22.860 -0.306 1.00 91.06 300 GLU A O 1
ATOM 2426 N N . GLU A 1 301 ? -6.268 20.796 -1.099 1.00 88.56 301 GLU A N 1
ATOM 2427 C CA . GLU A 1 301 ? -7.607 20.256 -0.841 1.00 88.56 301 GLU A CA 1
ATOM 2428 C C . GLU A 1 301 ? -7.975 20.332 0.649 1.00 88.56 301 GLU A C 1
ATOM 2430 O O . GLU A 1 301 ? -9.041 20.843 0.991 1.00 88.56 301 GLU A O 1
ATOM 2435 N N . ILE A 1 302 ? -7.068 19.913 1.541 1.00 89.62 302 ILE A N 1
ATOM 2436 C CA . ILE A 1 302 ? -7.275 19.994 2.997 1.00 89.62 302 ILE A CA 1
ATOM 2437 C C . ILE A 1 302 ? -7.494 21.449 3.431 1.00 89.62 302 ILE A C 1
ATOM 2439 O O . ILE A 1 302 ? -8.455 21.744 4.136 1.00 89.62 302 ILE A O 1
ATOM 2443 N N . LYS A 1 303 ? -6.651 22.381 2.962 1.00 87.81 303 LYS A N 1
ATOM 2444 C CA . LYS A 1 303 ? -6.790 23.809 3.288 1.00 87.81 303 LYS A CA 1
ATOM 2445 C C . LYS A 1 303 ? -8.105 24.400 2.784 1.00 87.81 303 LYS A C 1
ATOM 2447 O O . LYS A 1 303 ? -8.674 25.247 3.464 1.00 87.81 303 LYS A O 1
ATOM 2452 N N . LYS A 1 304 ? -8.579 24.009 1.598 1.00 84.38 304 LYS A N 1
ATOM 2453 C CA . LYS A 1 304 ? -9.875 24.472 1.074 1.00 84.38 304 LYS A CA 1
ATOM 2454 C C . LYS A 1 304 ? -11.022 23.960 1.941 1.00 84.38 304 LYS A C 1
ATOM 2456 O O . LYS A 1 304 ? -11.845 24.759 2.367 1.00 84.38 304 LYS A O 1
ATOM 2461 N N . ALA A 1 305 ? -11.011 22.674 2.289 1.00 82.25 305 ALA A N 1
ATOM 2462 C CA . ALA A 1 305 ? -12.032 22.070 3.144 1.00 82.25 305 ALA A CA 1
ATOM 2463 C C . ALA A 1 305 ? -12.073 22.655 4.572 1.00 82.25 305 ALA A C 1
ATOM 2465 O O . ALA A 1 305 ? -13.126 22.657 5.198 1.00 82.25 305 ALA A O 1
ATOM 2466 N N . GLU A 1 306 ? -10.949 23.153 5.098 1.00 80.62 306 GLU A N 1
ATOM 2467 C CA . GLU A 1 306 ? -10.905 23.838 6.401 1.00 80.62 306 GLU A CA 1
ATOM 2468 C C . GLU A 1 306 ? -11.459 25.275 6.356 1.00 80.62 306 GLU A C 1
ATOM 2470 O O . GLU A 1 306 ? -11.923 25.777 7.381 1.00 80.62 306 GLU A O 1
ATOM 2475 N N . ASN A 1 307 ? -11.390 25.945 5.198 1.00 69.31 307 ASN A N 1
ATOM 2476 C CA . ASN A 1 307 ? -11.762 27.357 5.045 1.00 69.31 307 ASN A CA 1
ATOM 2477 C C . ASN A 1 307 ? -13.172 27.568 4.469 1.00 69.31 307 ASN A C 1
ATOM 2479 O O . ASN A 1 307 ? -13.805 28.570 4.804 1.00 69.31 307 ASN A O 1
ATOM 2483 N N . ASP A 1 308 ? -13.667 26.647 3.641 1.00 58.78 308 ASP A N 1
ATOM 2484 C CA . ASP A 1 308 ? -15.000 26.716 3.044 1.00 58.78 308 ASP A CA 1
ATOM 2485 C C . ASP A 1 308 ? -15.980 25.807 3.802 1.00 58.78 308 ASP A C 1
ATOM 2487 O O . ASP A 1 308 ? -15.718 24.625 4.028 1.00 58.78 308 ASP A O 1
ATOM 2491 N N . TYR A 1 309 ? -17.165 26.333 4.141 1.00 55.44 309 TYR A N 1
ATOM 2492 C CA . TYR A 1 309 ? -18.338 25.467 4.277 1.00 55.44 309 TYR A CA 1
ATOM 2493 C C . TYR A 1 309 ? -18.529 24.835 2.900 1.00 55.44 309 TYR A C 1
ATOM 2495 O O . TYR A 1 309 ? -18.895 25.549 1.972 1.00 55.44 309 TYR A O 1
ATOM 2503 N N . LEU A 1 310 ? -18.194 23.548 2.759 1.00 58.25 310 LEU A N 1
ATOM 2504 C CA . LEU A 1 310 ? -18.348 22.798 1.512 1.00 58.25 310 LEU A CA 1
ATOM 2505 C C . LEU A 1 310 ? -19.756 23.057 0.959 1.00 58.25 310 LEU A C 1
ATOM 2507 O O . LEU A 1 310 ? -20.740 22.611 1.549 1.00 58.25 310 LEU A O 1
ATOM 2511 N N . ASP A 1 311 ? -19.830 23.839 -0.118 1.00 56.88 311 ASP A N 1
ATOM 2512 C CA . ASP A 1 311 ? -21.078 24.154 -0.807 1.00 56.88 311 ASP A CA 1
ATOM 2513 C C . ASP A 1 311 ? -21.703 22.840 -1.307 1.00 56.88 311 ASP A C 1
ATOM 2515 O O . ASP A 1 311 ? -20.974 21.885 -1.602 1.00 56.88 311 ASP A O 1
ATOM 2519 N N . GLU A 1 312 ? -23.033 22.761 -1.409 1.00 58.38 312 GLU A N 1
ATOM 2520 C CA . GLU A 1 312 ? -23.731 21.517 -1.804 1.00 58.38 312 GLU A CA 1
ATOM 2521 C C . GLU A 1 312 ? -23.289 21.002 -3.196 1.00 58.38 312 GLU A C 1
ATOM 2523 O O . GLU A 1 312 ? -23.455 19.821 -3.503 1.00 58.38 312 GLU A O 1
ATOM 2528 N N . ASP A 1 313 ? -22.639 21.863 -3.990 1.00 58.41 313 ASP A N 1
ATOM 2529 C CA . ASP A 1 313 ? -22.090 21.602 -5.323 1.00 58.41 313 ASP A CA 1
ATOM 2530 C C . ASP A 1 313 ? -20.577 21.270 -5.349 1.00 58.41 313 ASP A C 1
ATOM 2532 O O . ASP A 1 313 ? -19.953 21.307 -6.415 1.00 58.41 313 ASP A O 1
ATOM 2536 N N . TYR A 1 314 ? -19.933 20.948 -4.217 1.00 62.41 314 TYR A N 1
ATOM 2537 C CA . TYR A 1 314 ? -18.517 20.548 -4.227 1.00 62.41 314 TYR A CA 1
ATOM 2538 C C . TYR A 1 314 ? -18.302 19.243 -5.013 1.00 62.41 314 TYR A C 1
ATOM 2540 O O . TYR A 1 314 ? -18.711 18.155 -4.601 1.00 62.41 314 TYR A O 1
ATOM 2548 N N . ILE A 1 315 ? -17.590 19.341 -6.137 1.00 61.59 315 ILE A N 1
ATOM 2549 C CA . ILE A 1 315 ? -17.181 18.196 -6.953 1.00 61.59 315 ILE A CA 1
ATOM 2550 C C . ILE A 1 315 ? -15.714 17.883 -6.651 1.00 61.59 315 ILE A C 1
ATOM 2552 O O . ILE A 1 315 ? -14.849 18.754 -6.753 1.00 61.59 315 ILE A O 1
ATOM 2556 N N . ILE A 1 316 ? -15.420 16.620 -6.321 1.00 64.19 316 ILE A N 1
ATOM 2557 C CA . ILE A 1 316 ? -14.042 16.135 -6.172 1.00 64.19 316 ILE A CA 1
ATOM 2558 C C . ILE A 1 316 ? -13.285 16.405 -7.475 1.00 64.19 316 ILE A C 1
ATOM 2560 O O . ILE A 1 316 ? -13.737 16.019 -8.555 1.00 64.19 316 ILE A O 1
ATOM 2564 N N . ASN A 1 317 ? -12.107 17.024 -7.381 1.00 64.81 317 ASN A N 1
ATOM 2565 C CA . ASN A 1 317 ? -11.230 17.149 -8.537 1.00 64.81 317 ASN A CA 1
ATOM 2566 C C . ASN A 1 317 ? -10.715 15.758 -8.942 1.00 64.81 317 ASN A C 1
ATOM 2568 O O . ASN A 1 317 ? -9.775 15.228 -8.353 1.00 64.81 317 ASN A O 1
ATOM 2572 N N . CYS A 1 318 ? -11.345 15.157 -9.949 1.00 64.00 318 CYS A N 1
ATOM 2573 C CA . CYS A 1 318 ? -10.945 13.861 -10.495 1.00 64.00 318 CYS A CA 1
ATOM 2574 C C . CYS A 1 318 ? -9.703 13.939 -11.400 1.00 64.00 318 CYS A C 1
ATOM 2576 O O . CYS A 1 318 ? -9.204 12.895 -11.809 1.00 64.00 318 CYS A O 1
ATOM 2578 N N . ASN A 1 319 ? -9.189 15.140 -11.689 1.00 69.62 319 ASN A N 1
ATOM 2579 C CA . ASN A 1 319 ? -7.981 15.352 -12.493 1.00 69.62 319 ASN A CA 1
ATOM 2580 C C . ASN A 1 319 ? -6.717 15.456 -11.624 1.00 69.62 319 ASN A C 1
ATOM 2582 O O . ASN A 1 319 ? -5.789 16.182 -11.972 1.00 69.62 319 ASN A O 1
ATOM 2586 N N . ASN A 1 320 ? -6.693 14.783 -10.470 1.00 79.69 320 ASN A N 1
ATOM 2587 C CA . ASN A 1 320 ? -5.470 14.689 -9.677 1.00 79.69 320 ASN A CA 1
ATOM 2588 C C . ASN A 1 320 ? -4.400 13.951 -10.474 1.00 79.69 320 ASN A C 1
ATOM 2590 O O . ASN A 1 320 ? -4.706 12.986 -11.181 1.00 79.69 320 ASN A O 1
ATOM 2594 N N . THR A 1 321 ? -3.150 14.363 -10.288 1.00 83.81 321 THR A N 1
ATOM 2595 C CA . THR A 1 321 ? -2.019 13.745 -10.970 1.00 83.81 321 THR A CA 1
ATOM 2596 C C . THR A 1 321 ? -2.006 12.236 -10.702 1.00 83.81 321 THR A C 1
ATOM 2598 O O . THR A 1 321 ? -1.948 11.773 -9.558 1.00 83.81 321 THR A O 1
ATOM 2601 N N . SER A 1 322 ? -2.066 11.431 -11.758 1.00 89.94 322 SER A N 1
ATOM 2602 C CA . SER A 1 322 ? -1.974 9.977 -11.662 1.00 89.94 322 SER A CA 1
ATOM 2603 C C . SER A 1 322 ? -0.526 9.522 -11.474 1.00 89.94 322 SER A C 1
ATOM 2605 O O . SER A 1 322 ? 0.434 10.240 -11.754 1.00 89.94 322 SER A O 1
ATOM 2607 N N . SER A 1 323 ? -0.340 8.277 -11.029 1.00 87.69 323 SER A N 1
ATOM 2608 C CA . SER A 1 323 ? 1.015 7.734 -10.860 1.00 87.69 323 SER A CA 1
ATOM 2609 C C . SER A 1 323 ? 1.773 7.629 -12.183 1.00 87.69 323 SER A C 1
ATOM 2611 O O . SER A 1 323 ? 2.997 7.704 -12.176 1.00 87.69 323 SER A O 1
ATOM 2613 N N . ASP A 1 324 ? 1.060 7.446 -13.300 1.00 86.75 324 ASP A N 1
ATOM 2614 C CA . ASP A 1 324 ? 1.666 7.345 -14.630 1.00 86.75 324 ASP A CA 1
ATOM 2615 C C . ASP A 1 324 ? 2.122 8.738 -15.084 1.00 86.75 324 ASP A C 1
ATOM 2617 O O . ASP A 1 324 ? 3.291 8.897 -15.418 1.00 86.75 324 ASP A O 1
ATOM 2621 N N . GLU A 1 325 ? 1.265 9.758 -14.960 1.00 88.19 325 GLU A N 1
ATOM 2622 C CA . GLU A 1 325 ? 1.608 11.155 -15.271 1.00 88.19 325 GLU A CA 1
ATOM 2623 C C . GLU A 1 325 ? 2.779 11.668 -14.425 1.00 88.19 325 GLU A C 1
ATOM 2625 O O . GLU A 1 325 ? 3.716 12.260 -14.958 1.00 88.19 325 GLU A O 1
ATOM 2630 N N . TRP A 1 326 ? 2.783 11.398 -13.115 1.00 92.94 326 TRP A N 1
ATOM 2631 C CA . TRP A 1 326 ? 3.871 11.841 -12.242 1.00 92.94 326 TRP A CA 1
ATOM 2632 C C . TRP A 1 326 ? 5.203 11.152 -12.557 1.00 92.94 326 TRP A C 1
ATOM 2634 O O . TRP A 1 326 ? 6.256 11.792 -12.538 1.00 92.94 326 TRP A O 1
ATOM 2644 N N . LEU A 1 327 ? 5.179 9.845 -12.843 1.00 87.88 327 LEU A N 1
ATOM 2645 C CA . LEU A 1 327 ? 6.378 9.088 -13.217 1.00 87.88 327 LEU A CA 1
ATOM 2646 C C . LEU A 1 327 ? 6.947 9.542 -14.568 1.00 87.88 327 LEU A C 1
ATOM 2648 O O . LEU A 1 327 ? 8.151 9.428 -14.796 1.00 87.88 327 LEU A O 1
ATOM 2652 N N . GLU A 1 328 ? 6.089 10.057 -15.443 1.00 86.31 328 GLU A N 1
ATOM 2653 C CA . GLU A 1 328 ? 6.407 10.462 -16.811 1.00 86.31 328 GLU A CA 1
ATOM 2654 C C . GLU A 1 328 ? 6.649 11.972 -16.958 1.00 86.31 328 GLU A C 1
ATOM 2656 O O . GLU A 1 328 ? 6.978 12.443 -18.045 1.00 86.31 328 GLU A O 1
ATOM 2661 N N . SER A 1 329 ? 6.587 12.746 -15.871 1.00 82.94 329 SER A N 1
ATOM 2662 C CA . SER A 1 329 ? 6.672 14.212 -15.926 1.00 82.94 329 SER A CA 1
ATOM 2663 C C . SER A 1 329 ? 8.024 14.753 -16.412 1.00 82.94 329 SER A C 1
ATOM 2665 O O . SER A 1 329 ? 8.116 15.905 -16.827 1.00 82.94 329 SER A O 1
ATOM 2667 N N . ASN A 1 330 ? 9.089 13.948 -16.355 1.00 72.62 330 ASN A N 1
ATOM 2668 C CA . ASN A 1 330 ? 10.390 14.328 -16.911 1.00 72.62 330 ASN A CA 1
ATOM 2669 C C . ASN A 1 330 ? 10.443 14.108 -18.434 1.00 72.62 330 ASN A C 1
ATOM 2671 O O . ASN A 1 330 ? 11.376 14.554 -19.080 1.00 72.62 330 ASN A O 1
ATOM 2675 N N . GLY A 1 331 ? 9.451 13.455 -19.029 1.00 57.31 331 GLY A N 1
ATOM 2676 C CA . GLY A 1 331 ? 9.405 13.016 -20.418 1.00 57.31 331 GLY A CA 1
ATOM 2677 C C . GLY A 1 331 ? 8.777 11.630 -20.433 1.00 57.31 331 GLY A C 1
ATOM 2678 O O . GLY A 1 331 ? 9.250 10.762 -19.703 1.00 57.31 331 GLY A O 1
ATOM 2679 N N . GLY A 1 332 ? 7.724 11.451 -21.225 1.00 56.16 332 GLY A N 1
ATOM 2680 C CA . GLY A 1 332 ? 6.886 10.253 -21.317 1.00 56.16 332 GLY A CA 1
ATOM 2681 C C . GLY A 1 332 ? 6.355 10.064 -22.735 1.00 56.16 332 GLY A C 1
ATOM 2682 O O . GLY A 1 332 ? 6.805 10.765 -23.644 1.00 56.16 332 GLY A O 1
ATOM 2683 N N . CYS A 1 333 ? 5.448 9.104 -22.924 1.00 45.84 333 CYS A N 1
ATOM 2684 C CA . CYS A 1 333 ? 4.794 8.888 -24.220 1.00 45.84 333 CYS A CA 1
ATOM 2685 C C . CYS A 1 333 ? 3.714 9.934 -24.503 1.00 45.84 333 CYS A C 1
ATOM 2687 O O . CYS A 1 333 ? 3.009 10.324 -23.547 1.00 45.84 333 CYS A O 1
#

Nearest PDB structures (foldseek):
  8g8v-assembly1_A  TM=8.350E-01  e=1.563E-20  Burkholderia pseudomallei
  5k95-assembly1_A  TM=8.373E-01  e=1.261E-18  Neisseria gonorrhoeae FA 1090
  2r5r-assembly1_A  TM=8.781E-01  e=1.465E-17  Nitrosomonas europaea ATCC 19718
  8tcc-assembly1_D  TM=8.759E-01  e=5.437E-17  Burkholderia pseudomallei
  8tcc-assembly1_B  TM=8.651E-01  e=4.582E-17  Burkholderia pseudomallei

Organism: NCBI:txid1293054

Sequence (333 aa):
MDQFKRDVQKEEPRLVVGLNRVGVKNIQKIIRIKNNNKENLFYSTIDIFVDLLPQQKGAHMSRFDETITQIIDETIQKKVMVIEDFATYMAEMARKRQNAHRAEVRIKAKYPVEEIAPASEKKTQKINTIMGRAVSTENGSRHLIGVETNGMTVCPCAQQMIKEYAEDKLEKEGFTKEQLEKVFKHIPMPSHNQRGTGILMIGSEKKIKAEKLVRIVENSMSSKVLDLLKRVDELEIVRNAHLNPRFVEDVVREMVALTLKEFDFLSDDDYFLAKQTNYEGIHSYEVYAERSGTIGEIKEEIKKAENDYLDEDYIINCNNTSSDEWLESNGGC